Protein AF-A0A1A8WH15-F1 (afdb_monomer)

Structure (mmCIF, N/CA/C/O backbone):
data_AF-A0A1A8WH15-F1
#
_entry.id   AF-A0A1A8WH15-F1
#
loop_
_atom_site.group_PDB
_atom_site.id
_atom_site.type_symbol
_atom_site.label_atom_id
_atom_site.label_alt_id
_atom_site.label_comp_id
_atom_site.label_asym_id
_atom_site.label_entity_id
_atom_site.label_seq_id
_atom_site.pdbx_PDB_ins_code
_atom_site.Cartn_x
_atom_site.Cartn_y
_atom_site.Cartn_z
_atom_site.occupancy
_atom_site.B_iso_or_equiv
_atom_site.auth_seq_id
_atom_site.auth_comp_id
_atom_site.auth_asym_id
_atom_site.auth_atom_id
_atom_site.pdbx_PDB_model_num
ATOM 1 N N . GLU A 1 1 ? -9.686 -18.253 4.786 1.00 50.09 1 GLU A N 1
ATOM 2 C CA . GLU A 1 1 ? -9.094 -17.536 3.631 1.00 50.09 1 GLU A CA 1
ATOM 3 C C . GLU A 1 1 ? -10.112 -17.129 2.571 1.00 50.09 1 GLU A C 1
ATOM 5 O O . GLU A 1 1 ? -10.106 -15.964 2.208 1.00 50.09 1 GLU A O 1
ATOM 10 N N . LEU A 1 2 ? -11.019 -18.013 2.129 1.00 58.25 2 LEU A N 1
ATOM 11 C CA . LEU A 1 2 ? -11.985 -17.723 1.049 1.00 58.25 2 LEU A CA 1
ATOM 12 C C . LEU A 1 2 ? -12.850 -16.460 1.254 1.00 58.25 2 LEU A C 1
ATOM 14 O O . LEU A 1 2 ? -13.159 -15.772 0.292 1.00 58.25 2 LEU A O 1
ATOM 18 N N . GLU A 1 3 ? -13.194 -16.110 2.493 1.00 64.69 3 GLU A N 1
ATOM 19 C CA . GLU A 1 3 ? -14.045 -14.944 2.792 1.00 64.69 3 GLU A CA 1
ATOM 20 C C . GLU A 1 3 ? -13.298 -13.602 2.664 1.00 64.69 3 GLU A C 1
ATOM 22 O O . GLU A 1 3 ? -13.892 -12.583 2.306 1.00 64.69 3 GLU A O 1
ATOM 27 N N . LEU A 1 4 ? -11.973 -13.603 2.876 1.00 72.19 4 LEU A N 1
ATOM 28 C CA . LEU A 1 4 ? -11.133 -12.415 2.673 1.00 72.19 4 LEU A CA 1
ATOM 29 C C . LEU A 1 4 ? -10.965 -12.085 1.188 1.00 72.19 4 LEU A C 1
ATOM 31 O O . LEU A 1 4 ? -10.691 -10.938 0.861 1.00 72.19 4 LEU A O 1
ATOM 35 N N . ILE A 1 5 ? -11.206 -13.053 0.296 1.00 70.38 5 ILE A N 1
ATOM 36 C CA . ILE A 1 5 ? -11.176 -12.842 -1.159 1.00 70.38 5 ILE A CA 1
ATOM 37 C C . ILE A 1 5 ? -12.223 -11.823 -1.597 1.00 70.38 5 ILE A C 1
ATOM 39 O O . ILE A 1 5 ? -12.075 -11.156 -2.620 1.00 70.38 5 ILE A O 1
ATOM 43 N N . SER A 1 6 ? -13.288 -11.697 -0.809 1.00 74.50 6 SER A N 1
ATOM 44 C CA . SER A 1 6 ? -14.323 -10.722 -1.073 1.00 74.50 6 SER A CA 1
ATOM 45 C C . SER A 1 6 ? -13.870 -9.298 -0.734 1.00 74.50 6 SER A C 1
ATOM 47 O O . SER A 1 6 ? -14.430 -8.370 -1.289 1.00 74.50 6 SER A O 1
ATOM 49 N N . LEU A 1 7 ? -12.857 -9.084 0.109 1.00 85.06 7 LEU A N 1
ATOM 50 C CA . LEU A 1 7 ? -12.386 -7.735 0.427 1.00 85.06 7 LEU A CA 1
ATOM 51 C C . LEU A 1 7 ? -11.865 -7.016 -0.823 1.00 85.06 7 LEU A C 1
ATOM 53 O O . LEU A 1 7 ? -11.267 -7.631 -1.708 1.00 85.06 7 LEU A O 1
ATOM 57 N N . ASP A 1 8 ? -12.121 -5.713 -0.903 1.00 87.88 8 ASP A N 1
ATOM 58 C CA . ASP A 1 8 ? -11.843 -4.931 -2.105 1.00 87.88 8 ASP A CA 1
ATOM 59 C C . ASP A 1 8 ? -10.330 -4.864 -2.351 1.00 87.88 8 ASP A C 1
ATOM 61 O O . ASP A 1 8 ? -9.884 -5.042 -3.485 1.00 87.88 8 ASP A O 1
ATOM 65 N N . SER A 1 9 ? -9.538 -4.709 -1.286 1.00 91.56 9 SER A N 1
ATOM 66 C CA . SER A 1 9 ? -8.077 -4.735 -1.353 1.00 91.56 9 SER A CA 1
ATOM 67 C C . SER A 1 9 ? -7.556 -6.072 -1.894 1.00 91.56 9 SER A C 1
ATOM 69 O O . SER A 1 9 ? -6.783 -6.096 -2.854 1.00 91.56 9 SER A O 1
ATOM 71 N N . PHE A 1 10 ? -8.035 -7.197 -1.351 1.00 89.19 10 PHE A N 1
ATOM 72 C CA . PHE A 1 10 ? -7.651 -8.535 -1.803 1.00 89.19 10 PHE A CA 1
ATOM 73 C C . PHE A 1 10 ? -8.010 -8.739 -3.274 1.00 89.19 10 PHE A C 1
ATOM 75 O O . PHE A 1 10 ? -7.191 -9.214 -4.064 1.00 89.19 10 PHE A O 1
ATOM 82 N N . PHE A 1 11 ? -9.233 -8.370 -3.655 1.00 88.25 11 PHE A N 1
ATOM 83 C CA . PHE A 1 11 ? -9.701 -8.513 -5.024 1.00 88.25 11 PHE A CA 1
ATOM 84 C C . PHE A 1 11 ? -8.844 -7.708 -6.004 1.00 88.25 11 PHE A C 1
ATOM 86 O O . PHE A 1 11 ? -8.489 -8.235 -7.060 1.00 88.25 11 PHE A O 1
ATOM 93 N N . GLU A 1 12 ? -8.468 -6.470 -5.675 1.00 90.50 12 GLU A N 1
ATOM 94 C CA . GLU A 1 12 ? -7.592 -5.679 -6.543 1.00 90.50 12 GLU A CA 1
ATOM 95 C C . GLU A 1 12 ? -6.179 -6.266 -6.640 1.00 90.50 12 GLU A C 1
ATOM 97 O O . GLU A 1 12 ? -5.705 -6.487 -7.758 1.00 90.50 12 GLU A O 1
ATOM 102 N N . TYR A 1 13 ? -5.533 -6.618 -5.523 1.00 93.81 13 TYR A N 1
ATOM 103 C CA . TYR A 1 13 ? -4.188 -7.211 -5.566 1.00 93.81 13 TYR A CA 1
ATOM 104 C C . TYR A 1 13 ? -4.159 -8.561 -6.291 1.00 93.81 13 TYR A C 1
ATOM 106 O O . TYR A 1 13 ? -3.248 -8.812 -7.078 1.00 93.81 13 TYR A O 1
ATOM 114 N N . SER A 1 14 ? -5.199 -9.389 -6.145 1.00 92.00 14 SER A N 1
ATOM 115 C CA . SER A 1 14 ? -5.277 -10.685 -6.835 1.00 92.00 14 SER A CA 1
ATOM 116 C C . SER A 1 14 ? -5.232 -10.563 -8.362 1.00 92.00 14 SER A C 1
ATOM 118 O O . SER A 1 14 ? -4.711 -11.446 -9.042 1.00 92.00 14 SER A O 1
ATOM 120 N N . LYS A 1 15 ? -5.729 -9.451 -8.923 1.00 90.62 15 LYS A N 1
ATOM 121 C CA . LYS A 1 15 ? -5.636 -9.174 -10.364 1.00 90.62 15 LYS A CA 1
ATOM 122 C C . LYS A 1 15 ? -4.212 -8.831 -10.776 1.00 90.62 15 LYS A C 1
ATOM 124 O O . LYS A 1 15 ? -3.820 -9.119 -11.905 1.00 90.62 15 LYS A O 1
ATOM 129 N N . PHE A 1 16 ? -3.464 -8.186 -9.888 1.00 93.75 16 PHE A N 1
ATOM 130 C CA . PHE A 1 16 ? -2.085 -7.802 -10.145 1.00 93.75 16 PHE A CA 1
ATOM 131 C C . PHE A 1 16 ? -1.128 -8.990 -10.049 1.00 93.75 16 PHE A C 1
ATOM 133 O O . PHE A 1 16 ? -0.176 -9.061 -10.829 1.00 93.75 16 PHE A O 1
ATOM 140 N N . ASP A 1 17 ? -1.448 -9.951 -9.183 1.00 92.94 17 ASP A N 1
ATOM 141 C CA . ASP A 1 17 ? -0.659 -11.160 -8.933 1.00 92.94 17 ASP A CA 1
ATOM 142 C C . ASP A 1 17 ? -0.859 -12.275 -9.970 1.00 92.94 17 ASP A C 1
ATOM 144 O O . ASP A 1 17 ? -0.182 -13.305 -9.901 1.00 92.94 17 ASP A O 1
ATOM 148 N N . ILE A 1 18 ? -1.751 -12.086 -10.955 1.00 91.06 18 ILE A N 1
ATOM 149 C CA . ILE A 1 18 ? -1.948 -13.051 -12.047 1.00 91.06 18 ILE A CA 1
ATOM 150 C C . ILE A 1 18 ? -0.582 -13.372 -12.689 1.00 91.06 18 ILE A C 1
ATOM 152 O O . ILE A 1 18 ? 0.140 -12.436 -13.061 1.00 91.06 18 ILE A O 1
ATOM 156 N N . PRO A 1 19 ? -0.211 -14.659 -12.848 1.00 88.94 19 PRO A N 1
ATOM 157 C CA . PRO A 1 19 ? 1.055 -15.042 -13.464 1.00 88.94 19 PRO A CA 1
ATOM 158 C C . PRO A 1 19 ? 1.243 -14.412 -14.842 1.00 88.94 19 PRO A C 1
ATOM 160 O O . PRO A 1 19 ? 0.281 -14.192 -15.581 1.00 88.94 19 PRO A O 1
ATOM 163 N N . GLU A 1 20 ? 2.482 -14.094 -15.183 1.00 84.69 20 GLU A N 1
ATOM 164 C CA . GLU A 1 20 ? 2.834 -13.594 -16.500 1.00 84.69 20 GLU A CA 1
ATOM 165 C C . GLU A 1 20 ? 2.656 -14.670 -17.579 1.00 84.69 20 GLU A C 1
ATOM 167 O O . GLU A 1 20 ? 2.856 -15.869 -17.369 1.00 84.69 20 GLU A O 1
ATOM 172 N N . THR A 1 21 ? 2.298 -14.218 -18.770 1.00 83.94 21 THR A N 1
ATOM 173 C CA . THR A 1 21 ? 2.169 -15.031 -19.978 1.00 83.94 21 THR A CA 1
ATOM 174 C C . THR A 1 21 ? 3.112 -14.504 -21.062 1.00 83.94 21 THR A C 1
ATOM 176 O O . THR A 1 21 ? 3.546 -13.353 -20.995 1.00 83.94 21 THR A O 1
ATOM 179 N N . PRO A 1 22 ? 3.434 -15.284 -22.112 1.00 78.06 22 PRO A N 1
ATOM 180 C CA . PRO A 1 22 ? 4.294 -14.799 -23.194 1.00 78.06 22 PRO A CA 1
ATOM 181 C C . PRO A 1 22 ? 3.798 -13.513 -23.879 1.00 78.06 22 PRO A C 1
ATOM 183 O O . PRO A 1 22 ? 4.613 -12.768 -24.415 1.00 78.06 22 PRO A O 1
ATOM 186 N N . SER A 1 23 ? 2.487 -13.242 -23.850 1.00 79.25 23 SER A N 1
ATOM 187 C CA . SER A 1 23 ? 1.879 -12.011 -24.374 1.00 79.25 23 SER A CA 1
ATOM 188 C C . SER A 1 23 ? 2.076 -10.779 -23.491 1.00 79.25 23 SER A C 1
ATOM 190 O O . SER A 1 23 ? 1.828 -9.675 -23.961 1.00 79.25 23 SER A O 1
ATOM 192 N N . ASP A 1 24 ? 2.534 -10.945 -22.248 1.00 80.00 24 ASP A N 1
ATOM 193 C CA . ASP A 1 24 ? 2.768 -9.837 -21.311 1.00 80.00 24 ASP A CA 1
ATOM 194 C C . ASP A 1 24 ? 4.140 -9.172 -21.515 1.00 80.00 24 ASP A C 1
ATOM 196 O O . ASP A 1 24 ? 4.478 -8.202 -20.836 1.00 80.00 24 ASP A O 1
ATOM 200 N N . ARG A 1 25 ? 4.948 -9.682 -22.455 1.00 81.06 25 ARG A N 1
ATOM 201 C CA . ARG A 1 25 ? 6.238 -9.084 -22.803 1.00 81.06 25 ARG A CA 1
ATOM 202 C C . ARG A 1 25 ? 6.031 -7.670 -23.333 1.00 81.06 25 ARG A C 1
ATOM 204 O O . ARG A 1 25 ? 5.287 -7.452 -24.285 1.00 81.06 25 ARG A O 1
ATOM 211 N N . SER A 1 26 ? 6.746 -6.724 -22.741 1.00 81.06 26 SER A N 1
ATOM 212 C CA . SER A 1 26 ? 6.672 -5.309 -23.084 1.00 81.06 26 SER A CA 1
ATOM 213 C C . SER A 1 26 ? 8.060 -4.787 -23.423 1.00 81.06 26 SER A C 1
ATOM 215 O O . SER A 1 26 ? 8.977 -4.947 -22.622 1.00 81.06 26 SER A O 1
ATOM 217 N N . GLY A 1 27 ? 8.201 -4.104 -24.565 1.00 78.00 27 GLY A N 1
ATOM 218 C CA . GLY A 1 27 ? 9.469 -3.479 -24.968 1.00 78.00 27 GLY A CA 1
ATOM 219 C C . GLY A 1 27 ? 9.955 -2.399 -23.993 1.00 78.00 27 GLY A C 1
ATOM 220 O O . GLY A 1 27 ? 11.139 -2.084 -23.945 1.00 78.00 27 GLY A O 1
ATOM 221 N N . HIS A 1 28 ? 9.065 -1.868 -23.145 1.00 78.94 28 HIS A N 1
ATOM 222 C CA . HIS A 1 28 ? 9.446 -0.948 -22.068 1.00 78.94 28 HIS A CA 1
ATOM 223 C C . HIS A 1 28 ? 10.313 -1.627 -20.996 1.00 78.94 28 HIS A C 1
ATOM 225 O O . HIS A 1 28 ? 11.113 -0.957 -20.341 1.00 78.94 28 HIS A O 1
ATOM 231 N N . CYS A 1 29 ? 10.198 -2.950 -20.860 1.00 80.38 29 CYS A N 1
ATOM 232 C CA . CYS A 1 29 ? 11.022 -3.768 -19.974 1.00 80.38 29 CYS A CA 1
ATOM 233 C C . CYS A 1 29 ? 12.384 -4.140 -20.574 1.00 80.38 29 CYS A C 1
ATOM 235 O O . CYS A 1 29 ? 13.167 -4.776 -19.878 1.00 80.38 29 CYS A O 1
ATOM 237 N N . ASP A 1 30 ? 12.654 -3.736 -21.823 1.00 73.00 30 ASP A N 1
ATOM 238 C CA . ASP A 1 30 ? 13.913 -3.975 -22.540 1.00 73.00 30 ASP A CA 1
ATOM 239 C C . ASP A 1 30 ? 14.811 -2.706 -22.585 1.00 73.00 30 ASP A C 1
ATOM 241 O O . ASP A 1 30 ? 15.865 -2.697 -23.220 1.00 73.00 30 ASP A O 1
ATOM 245 N N . SER A 1 31 ? 14.411 -1.614 -21.911 1.00 62.69 31 SER A N 1
ATOM 246 C CA . SER A 1 31 ? 15.140 -0.326 -21.867 1.00 62.69 31 SER A CA 1
ATOM 247 C C . SER A 1 31 ? 16.265 -0.297 -20.817 1.00 62.69 31 SER A C 1
ATOM 249 O O . SER A 1 31 ? 16.234 -1.111 -19.904 1.00 62.69 31 SER A O 1
ATOM 251 N N . GLU A 1 32 ? 17.251 0.615 -20.932 1.00 54.91 32 GLU A N 1
ATOM 252 C CA . GLU A 1 32 ? 18.477 0.754 -20.098 1.00 54.91 32 GLU A CA 1
ATOM 253 C C . GLU A 1 32 ? 18.224 1.094 -18.604 1.00 54.91 32 GLU A C 1
ATOM 255 O O . GLU A 1 32 ? 18.684 2.104 -18.068 1.00 54.91 32 GLU A O 1
ATOM 260 N N . LEU A 1 33 ? 17.486 0.250 -17.891 1.00 61.25 33 LEU A N 1
ATOM 261 C CA . LEU A 1 33 ? 17.245 0.353 -16.456 1.00 61.25 33 LEU A CA 1
ATOM 262 C C . LEU A 1 33 ? 18.352 -0.398 -15.700 1.00 61.25 33 LEU A C 1
ATOM 264 O O . LEU A 1 33 ? 18.200 -1.553 -15.305 1.00 61.25 33 LEU A O 1
ATOM 268 N N . SER A 1 34 ? 19.510 0.254 -15.579 1.00 54.47 34 SER A N 1
ATOM 269 C CA . SER A 1 34 ? 20.801 -0.349 -15.215 1.00 54.47 34 SER A CA 1
ATOM 270 C C . SER A 1 34 ? 20.847 -1.137 -13.897 1.00 54.47 34 SER A C 1
ATOM 272 O O . SER A 1 34 ? 21.723 -1.988 -13.765 1.00 54.47 34 SER A O 1
ATOM 274 N N . GLU A 1 35 ? 19.951 -0.896 -12.931 1.00 54.03 35 GLU A N 1
ATOM 275 C CA . GLU A 1 35 ? 19.897 -1.693 -11.690 1.00 54.03 35 GLU A CA 1
ATOM 276 C C . GLU A 1 35 ? 18.741 -2.691 -11.647 1.00 54.03 35 GLU A C 1
ATOM 278 O O . GLU A 1 35 ? 18.881 -3.751 -11.034 1.00 54.03 35 GLU A O 1
ATOM 283 N N . LEU A 1 36 ? 17.645 -2.414 -12.354 1.00 57.41 36 LEU A N 1
ATOM 284 C CA . LEU A 1 36 ? 16.515 -3.331 -12.463 1.00 57.41 36 LEU A CA 1
ATOM 285 C C . LEU A 1 36 ? 16.959 -4.691 -13.044 1.00 57.41 36 LEU A C 1
ATOM 287 O O . LEU A 1 36 ? 16.629 -5.715 -12.463 1.00 57.41 36 LEU A O 1
ATOM 291 N N . TYR A 1 37 ? 17.820 -4.743 -14.069 1.00 59.22 37 TYR A N 1
ATOM 292 C CA . TYR A 1 37 ? 18.295 -6.024 -14.638 1.00 59.22 37 TYR A CA 1
ATOM 293 C C . TYR A 1 37 ? 19.167 -6.886 -13.725 1.00 59.22 37 TYR A C 1
ATOM 295 O O . TYR A 1 37 ? 19.404 -8.048 -14.046 1.00 59.22 37 TYR A O 1
ATOM 303 N N . THR A 1 38 ? 19.690 -6.340 -12.627 1.00 66.50 38 THR A N 1
ATOM 304 C CA . THR A 1 38 ? 20.580 -7.112 -11.745 1.00 66.50 38 THR A CA 1
ATOM 305 C C . THR A 1 38 ? 19.825 -8.116 -10.879 1.00 66.50 38 THR A C 1
ATOM 307 O O . THR A 1 38 ? 20.439 -9.032 -10.338 1.00 66.50 38 THR A O 1
ATOM 310 N N . ASN A 1 39 ? 18.504 -7.958 -10.753 1.00 75.94 39 ASN A N 1
ATOM 311 C CA . ASN A 1 39 ? 17.651 -8.874 -10.012 1.00 75.94 39 ASN A CA 1
ATOM 312 C C . ASN A 1 39 ? 16.953 -9.836 -10.981 1.00 75.94 39 ASN A C 1
ATOM 314 O O . ASN A 1 39 ? 16.215 -9.404 -11.868 1.00 75.94 39 ASN A O 1
ATOM 318 N N . ASP A 1 40 ? 17.125 -11.140 -10.761 1.00 82.00 40 ASP A N 1
ATOM 319 C CA . ASP A 1 40 ? 16.536 -12.197 -11.594 1.00 82.00 40 ASP A CA 1
ATOM 320 C C . ASP A 1 40 ? 14.998 -12.119 -11.682 1.00 82.00 40 ASP A C 1
ATOM 322 O O . ASP A 1 40 ? 14.397 -12.571 -12.657 1.00 82.00 40 ASP A O 1
ATOM 326 N N . ASN A 1 41 ? 14.339 -11.494 -10.699 1.00 85.94 41 ASN A N 1
ATOM 327 C CA . ASN A 1 41 ? 12.887 -11.316 -10.677 1.00 85.94 41 ASN A CA 1
ATOM 328 C C . ASN A 1 41 ? 12.410 -10.108 -11.493 1.00 85.94 41 ASN A C 1
ATOM 330 O O . ASN A 1 41 ? 11.201 -9.946 -11.683 1.00 85.94 41 ASN A O 1
ATOM 334 N N . PHE A 1 42 ? 13.311 -9.249 -11.980 1.00 84.06 42 PHE A N 1
ATOM 335 C CA . PHE A 1 42 ? 12.933 -8.004 -12.646 1.00 84.06 42 PHE A CA 1
ATOM 336 C C . PHE A 1 42 ? 12.064 -8.217 -13.865 1.00 84.06 42 PHE A C 1
ATOM 338 O O . PHE A 1 42 ? 11.043 -7.551 -14.008 1.00 84.06 42 PHE A O 1
ATOM 345 N N . GLN A 1 43 ? 12.445 -9.143 -14.737 1.00 84.06 43 GLN A N 1
ATOM 346 C CA . GLN A 1 43 ? 11.725 -9.341 -15.985 1.00 84.06 43 GLN A CA 1
ATOM 347 C C . GLN A 1 43 ? 10.282 -9.795 -15.719 1.00 84.06 43 GLN A C 1
ATOM 349 O O . GLN A 1 43 ? 9.342 -9.224 -16.271 1.00 84.06 43 GLN A O 1
ATOM 354 N N . SER A 1 44 ? 10.102 -10.753 -14.801 1.00 88.12 44 SER A N 1
ATOM 355 C CA . SER A 1 44 ? 8.778 -11.206 -14.356 1.00 88.12 44 SER A CA 1
ATOM 356 C C . SER A 1 44 ? 7.973 -10.060 -13.735 1.00 88.12 44 SER A C 1
ATOM 358 O O . SER A 1 44 ? 6.835 -9.799 -14.138 1.00 88.12 44 SER A O 1
ATOM 360 N N . PHE A 1 45 ? 8.583 -9.312 -12.812 1.00 90.19 45 PHE A N 1
ATOM 361 C CA . PHE A 1 45 ? 7.963 -8.150 -12.181 1.00 90.19 45 PHE A CA 1
ATOM 362 C C . PHE A 1 45 ? 7.546 -7.087 -13.211 1.00 90.19 45 PHE A C 1
ATOM 364 O O . PHE A 1 45 ? 6.405 -6.628 -13.189 1.00 90.19 45 PHE A O 1
ATOM 371 N N . CYS A 1 46 ? 8.424 -6.723 -14.149 1.00 88.62 46 CYS A N 1
ATOM 372 C CA . CYS A 1 46 ? 8.174 -5.678 -15.138 1.00 88.62 46 CYS A CA 1
ATOM 373 C C . CYS A 1 46 ? 7.036 -6.052 -16.096 1.00 88.62 46 CYS A C 1
ATOM 375 O O . CYS A 1 46 ? 6.193 -5.211 -16.423 1.00 88.62 46 CYS A O 1
ATOM 377 N N . TYR A 1 47 ? 6.951 -7.318 -16.510 1.00 89.19 47 TYR A N 1
ATOM 378 C CA . TYR A 1 47 ? 5.841 -7.798 -17.336 1.00 89.19 47 TYR A CA 1
ATOM 379 C C . TYR A 1 47 ? 4.509 -7.744 -16.590 1.00 89.19 47 TYR A C 1
ATOM 381 O O . TYR A 1 47 ? 3.530 -7.217 -17.123 1.00 89.19 47 TYR A O 1
ATOM 389 N N . LYS A 1 48 ? 4.472 -8.173 -15.322 1.00 92.56 48 LYS A N 1
ATOM 390 C CA . LYS A 1 48 ? 3.272 -8.006 -14.486 1.00 92.56 48 LYS A CA 1
ATOM 391 C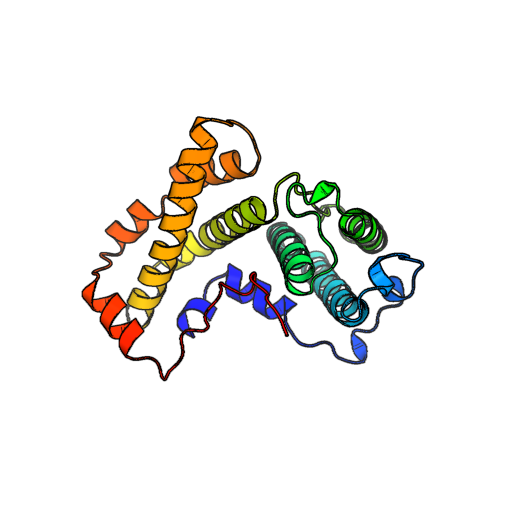 C . LYS A 1 48 ? 2.911 -6.533 -14.331 1.00 92.56 48 LYS A C 1
ATOM 393 O O . LYS A 1 48 ? 1.766 -6.162 -14.568 1.00 92.56 48 LYS A O 1
ATOM 398 N N . PHE A 1 49 ? 3.884 -5.686 -14.001 1.00 91.81 49 PHE A N 1
ATOM 399 C CA . PHE A 1 49 ? 3.694 -4.250 -13.824 1.00 91.81 49 PHE A CA 1
ATOM 400 C C . PHE A 1 49 ? 3.101 -3.585 -15.074 1.00 91.81 49 PHE A C 1
ATOM 402 O O . PHE A 1 49 ? 2.039 -2.971 -14.994 1.00 91.81 49 PHE A O 1
ATOM 409 N N . THR A 1 50 ? 3.738 -3.743 -16.237 1.00 89.25 50 THR A N 1
ATOM 410 C CA . THR A 1 50 ? 3.299 -3.105 -17.492 1.00 89.25 50 THR A CA 1
ATOM 411 C C . THR A 1 50 ? 1.922 -3.597 -17.944 1.00 89.25 50 THR A C 1
ATOM 413 O O . THR A 1 50 ? 1.082 -2.792 -18.360 1.00 89.25 50 THR A O 1
ATOM 416 N N . ARG A 1 51 ? 1.620 -4.891 -17.770 1.00 90.81 51 ARG A N 1
ATOM 417 C CA . ARG A 1 51 ? 0.274 -5.445 -17.982 1.00 90.81 51 ARG A CA 1
ATOM 418 C C . ARG A 1 51 ? -0.752 -4.839 -17.022 1.00 90.81 51 ARG A C 1
ATOM 420 O O . ARG A 1 51 ? -1.831 -4.427 -17.450 1.00 90.81 51 ARG A O 1
ATOM 427 N N . ASN A 1 52 ? -0.443 -4.785 -15.727 1.00 91.62 52 ASN A N 1
ATOM 428 C CA . ASN A 1 52 ? -1.343 -4.257 -14.699 1.00 91.62 52 ASN A CA 1
ATOM 429 C C . ASN A 1 52 ? -1.649 -2.775 -14.952 1.00 91.62 52 ASN A C 1
ATOM 431 O O . ASN A 1 52 ? -2.814 -2.374 -14.930 1.00 91.62 52 ASN A O 1
ATOM 435 N N . PHE A 1 53 ? -0.627 -1.992 -15.297 1.00 89.62 53 PHE A N 1
ATOM 436 C CA . PHE A 1 53 ? -0.773 -0.595 -15.689 1.00 89.62 53 PHE A CA 1
ATOM 437 C C . PHE A 1 53 ? -1.655 -0.454 -16.937 1.00 89.62 53 PHE A C 1
ATOM 439 O O . PHE A 1 53 ? -2.633 0.296 -16.921 1.00 89.62 53 PHE A O 1
ATOM 446 N N . THR A 1 54 ? -1.385 -1.227 -17.994 1.00 87.06 54 THR A N 1
ATOM 447 C CA . THR A 1 54 ? -2.207 -1.246 -19.219 1.00 87.06 54 THR A CA 1
ATOM 448 C C . THR A 1 54 ? -3.671 -1.537 -18.915 1.00 87.06 54 THR A C 1
ATOM 450 O O . THR A 1 54 ? -4.565 -0.861 -19.424 1.00 87.06 54 THR A O 1
ATOM 453 N N . ASN A 1 55 ? -3.943 -2.508 -18.044 1.00 87.44 55 ASN A N 1
ATOM 454 C CA . ASN A 1 55 ? -5.305 -2.851 -17.649 1.00 87.44 55 ASN A CA 1
ATOM 455 C C . ASN A 1 55 ? -6.015 -1.690 -16.940 1.00 87.44 55 ASN A C 1
ATOM 457 O O . ASN A 1 55 ? -7.209 -1.477 -17.170 1.00 87.44 55 ASN A O 1
ATOM 461 N N . ILE A 1 56 ? -5.301 -0.926 -16.108 1.00 86.69 56 ILE A N 1
ATOM 462 C CA . ILE A 1 56 ? -5.836 0.287 -15.477 1.00 86.69 56 ILE A CA 1
ATOM 463 C C . ILE A 1 56 ? -6.137 1.349 -16.540 1.00 86.69 56 ILE A C 1
ATOM 465 O O . ILE A 1 56 ? -7.255 1.867 -16.559 1.00 86.69 56 ILE A O 1
ATOM 469 N N . ILE A 1 57 ? -5.204 1.611 -17.465 1.00 83.00 57 ILE A N 1
ATOM 470 C CA . ILE A 1 57 ? -5.402 2.561 -18.573 1.00 83.00 57 ILE A CA 1
ATOM 471 C C . ILE A 1 57 ? -6.635 2.179 -19.398 1.00 83.00 57 ILE A C 1
ATOM 473 O O . ILE A 1 57 ? -7.514 3.010 -19.608 1.00 83.00 57 ILE A O 1
ATOM 477 N N . ILE A 1 58 ? -6.749 0.922 -19.842 1.00 83.94 58 ILE A N 1
ATOM 478 C CA . ILE A 1 58 ? -7.873 0.458 -20.674 1.00 83.94 58 ILE A CA 1
ATOM 479 C C . ILE A 1 58 ? -9.208 0.680 -19.959 1.00 83.94 58 ILE A C 1
ATOM 481 O O . ILE A 1 58 ? -10.183 1.115 -20.580 1.00 83.94 58 ILE A O 1
ATOM 485 N N . LYS A 1 59 ? -9.279 0.376 -18.659 1.00 82.62 59 LYS A N 1
ATOM 486 C CA . LYS A 1 59 ? -10.496 0.593 -17.867 1.00 82.62 59 LYS A CA 1
ATOM 487 C C . LYS A 1 59 ? -10.817 2.076 -17.718 1.00 82.62 59 LYS A C 1
ATOM 489 O O . LYS A 1 59 ? -11.984 2.438 -17.854 1.00 82.62 59 LYS A O 1
ATOM 494 N N . TRP A 1 60 ? -9.808 2.914 -17.502 1.00 78.31 60 TRP A N 1
ATOM 495 C CA . TRP A 1 60 ? -9.981 4.360 -17.419 1.00 78.31 60 TRP A CA 1
ATOM 496 C C . TRP A 1 60 ? -10.443 4.977 -18.744 1.00 78.31 60 TRP A C 1
ATOM 498 O O . TRP A 1 60 ? -11.430 5.706 -18.766 1.00 78.31 60 TRP A O 1
ATOM 508 N N . VAL A 1 61 ? -9.822 4.619 -19.871 1.00 78.81 61 VAL A N 1
ATOM 509 C CA . VAL A 1 61 ? -10.243 5.093 -21.203 1.00 78.81 61 VAL A CA 1
ATOM 510 C C . VAL A 1 61 ? -11.699 4.707 -21.490 1.00 78.81 61 VAL A C 1
ATOM 512 O O . VAL A 1 61 ? -12.454 5.492 -22.061 1.00 78.81 61 VAL A O 1
ATOM 515 N N . ARG A 1 62 ? -12.125 3.508 -21.071 1.00 80.75 62 ARG A N 1
ATOM 516 C CA . ARG A 1 62 ? -13.512 3.035 -21.234 1.00 80.75 62 ARG A CA 1
ATOM 517 C C . ARG A 1 62 ? -14.499 3.696 -20.275 1.00 80.75 62 ARG A C 1
ATOM 519 O O . ARG A 1 6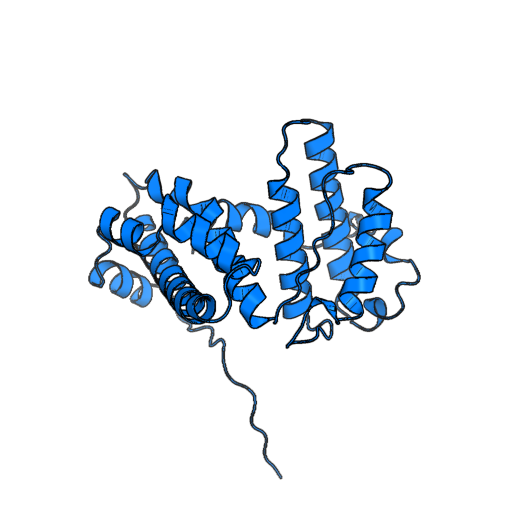2 ? -15.692 3.737 -20.570 1.00 80.75 62 ARG A O 1
ATOM 526 N N . ASN A 1 63 ? -14.033 4.171 -19.127 1.00 76.38 63 ASN A N 1
ATOM 527 C CA . ASN A 1 63 ? -14.852 4.818 -18.119 1.00 76.38 63 ASN A CA 1
ATOM 528 C C . ASN A 1 63 ? -14.014 5.866 -17.386 1.00 76.38 63 ASN A C 1
ATOM 530 O O . ASN A 1 63 ? -13.309 5.543 -16.436 1.00 76.38 63 ASN A O 1
ATOM 534 N N . SER A 1 64 ? -14.140 7.133 -17.776 1.00 66.81 64 SER A N 1
ATOM 535 C CA . SER A 1 64 ? -13.383 8.236 -17.169 1.00 66.81 64 SER A CA 1
ATOM 536 C C . SER A 1 64 ? -13.702 8.477 -15.686 1.00 66.81 64 SER A C 1
ATOM 538 O O . SER A 1 64 ? -13.001 9.242 -15.032 1.00 66.81 64 SER A O 1
ATOM 540 N N . LYS A 1 65 ? -14.737 7.819 -15.135 1.00 63.19 65 LYS A N 1
ATOM 541 C CA . LYS A 1 65 ? -15.030 7.774 -13.691 1.00 63.19 65 LYS A CA 1
ATOM 542 C C . LYS A 1 65 ? -14.317 6.627 -12.964 1.00 63.19 65 LYS A C 1
ATOM 544 O O . LYS A 1 65 ? -14.536 6.452 -11.767 1.00 63.19 65 LYS A O 1
ATOM 549 N N . TYR A 1 66 ? -13.527 5.812 -13.664 1.00 66.44 66 TYR A N 1
ATOM 550 C CA . TYR A 1 66 ? -12.703 4.775 -13.049 1.00 66.44 66 TYR A CA 1
ATOM 551 C C . TYR A 1 66 ? -11.706 5.448 -12.102 1.00 66.44 66 TYR A C 1
ATOM 553 O O . TYR A 1 66 ? -10.946 6.319 -12.522 1.00 66.44 66 TYR A O 1
ATOM 561 N N . SER A 1 67 ? -11.786 5.114 -10.812 1.00 61.25 67 SER A N 1
ATOM 562 C CA . SER A 1 67 ? -11.188 5.935 -9.761 1.00 61.25 67 SER A CA 1
ATOM 563 C C . SER A 1 67 ? -9.662 5.834 -9.720 1.00 61.25 67 SER A C 1
ATOM 565 O O . SER A 1 67 ? -9.066 4.797 -10.040 1.00 61.25 67 SER A O 1
ATOM 567 N N . SER A 1 68 ? -9.046 6.916 -9.235 1.00 66.94 68 SER A N 1
ATOM 568 C CA . SER A 1 68 ? -7.637 7.002 -8.838 1.00 66.94 68 SER A CA 1
ATOM 569 C C . SER A 1 68 ? -7.221 5.927 -7.826 1.00 66.94 68 SER A C 1
ATOM 571 O O . SER A 1 68 ? -6.034 5.632 -7.718 1.00 66.94 68 SER A O 1
ATOM 573 N N . ASP A 1 69 ? -8.169 5.280 -7.139 1.00 74.75 69 ASP A N 1
ATOM 574 C CA . ASP A 1 69 ? -7.880 4.230 -6.156 1.00 74.75 69 ASP A CA 1
ATOM 575 C C . ASP A 1 69 ? -7.127 3.043 -6.766 1.00 74.75 69 ASP A C 1
ATOM 577 O O . ASP A 1 69 ? -6.267 2.464 -6.116 1.00 74.75 69 ASP A O 1
ATOM 581 N N . ASN A 1 70 ? -7.382 2.708 -8.035 1.00 84.19 70 ASN A N 1
ATOM 582 C CA . ASN A 1 70 ? -6.658 1.627 -8.715 1.00 84.19 70 ASN A CA 1
ATOM 583 C C . ASN A 1 70 ? -5.175 1.951 -8.907 1.00 84.19 70 ASN A C 1
ATOM 585 O O . ASN A 1 70 ? -4.335 1.055 -8.868 1.00 84.19 70 ASN A O 1
ATOM 589 N N . CYS A 1 71 ? -4.857 3.231 -9.106 1.00 87.44 71 CYS A N 1
ATOM 590 C CA . CYS A 1 71 ? -3.477 3.685 -9.176 1.00 87.44 71 CYS A CA 1
ATOM 591 C C . CYS A 1 71 ? -2.796 3.590 -7.809 1.00 87.44 71 CYS A C 1
ATOM 593 O O . CYS A 1 71 ? -1.639 3.193 -7.709 1.00 87.44 71 CYS A O 1
ATOM 595 N N . GLU A 1 72 ? -3.521 3.921 -6.744 1.00 92.00 72 GLU A N 1
ATOM 596 C CA . GLU A 1 72 ? -3.003 3.820 -5.384 1.00 92.00 72 GLU A CA 1
ATOM 597 C C . GLU A 1 72 ? -2.755 2.350 -4.997 1.00 92.00 72 GLU A C 1
ATOM 599 O O . GLU A 1 72 ? -1.677 2.023 -4.503 1.00 92.00 72 GLU A O 1
ATOM 604 N N . TYR A 1 73 ? -3.669 1.432 -5.341 1.00 94.50 73 TYR A N 1
ATOM 605 C CA . TYR A 1 73 ? -3.420 -0.009 -5.215 1.00 94.50 73 TYR A CA 1
ATOM 606 C C . TYR A 1 73 ? -2.187 -0.454 -6.010 1.00 94.50 73 TYR A C 1
ATOM 608 O O . TYR A 1 73 ? -1.382 -1.229 -5.496 1.00 94.50 73 TYR A O 1
ATOM 616 N N . LEU A 1 74 ? -1.997 0.042 -7.239 1.00 94.31 74 LEU A N 1
ATOM 617 C CA . LEU A 1 74 ? -0.806 -0.285 -8.028 1.00 94.31 74 LEU A CA 1
ATOM 618 C C . LEU A 1 74 ? 0.482 0.232 -7.364 1.00 94.31 74 LEU A C 1
ATOM 620 O O . LEU A 1 74 ? 1.493 -0.470 -7.388 1.00 94.31 74 LEU A O 1
ATOM 624 N N . ASN A 1 75 ? 0.453 1.415 -6.741 1.00 95.50 75 ASN A N 1
ATOM 625 C CA . ASN A 1 75 ? 1.580 1.943 -5.967 1.00 95.50 75 ASN A CA 1
ATOM 626 C C . ASN A 1 75 ? 1.919 1.020 -4.784 1.00 95.50 75 ASN A C 1
ATOM 628 O O . ASN A 1 75 ? 3.063 0.579 -4.662 1.00 95.50 75 ASN A O 1
ATOM 632 N N . TYR A 1 76 ? 0.934 0.652 -3.957 1.00 97.38 76 TYR A N 1
ATOM 633 C CA . TYR A 1 76 ? 1.158 -0.270 -2.835 1.00 97.38 76 TYR A CA 1
ATOM 634 C C . TYR A 1 76 ? 1.627 -1.658 -3.285 1.00 97.38 76 TYR A C 1
ATOM 636 O O . TYR A 1 76 ? 2.527 -2.234 -2.668 1.00 97.38 76 TYR A O 1
ATOM 644 N N . TRP A 1 77 ? 1.049 -2.196 -4.361 1.00 97.56 77 TRP A N 1
ATOM 645 C CA . TRP A 1 77 ? 1.457 -3.478 -4.939 1.00 97.56 77 TRP A CA 1
ATOM 646 C C . TRP A 1 77 ? 2.906 -3.436 -5.427 1.00 97.56 77 TRP A C 1
ATOM 648 O O . TRP A 1 77 ? 3.691 -4.311 -5.077 1.00 97.56 77 TRP A O 1
ATOM 658 N N . THR A 1 78 ? 3.279 -2.376 -6.149 1.00 96.06 78 THR A N 1
ATOM 659 C CA . THR A 1 78 ? 4.636 -2.177 -6.676 1.00 96.06 78 THR A CA 1
ATOM 660 C C . THR A 1 78 ? 5.667 -2.254 -5.557 1.00 96.06 78 THR A C 1
ATOM 662 O O . THR A 1 78 ? 6.561 -3.092 -5.602 1.00 96.06 78 THR A O 1
ATOM 665 N N . TYR A 1 79 ? 5.516 -1.447 -4.506 1.00 97.31 79 TYR A N 1
ATOM 666 C CA . TYR A 1 79 ? 6.448 -1.463 -3.376 1.00 97.31 79 TYR A CA 1
ATOM 667 C C . TYR A 1 79 ? 6.456 -2.806 -2.633 1.00 97.31 79 TYR A C 1
ATOM 669 O O . TYR A 1 79 ? 7.525 -3.286 -2.256 1.00 97.31 79 TYR A O 1
ATOM 677 N N . SER A 1 80 ? 5.292 -3.444 -2.466 1.00 96.88 80 SER A N 1
ATOM 678 C CA . SER A 1 80 ? 5.197 -4.764 -1.825 1.00 96.88 80 SER A CA 1
ATOM 679 C C . SER A 1 80 ? 5.982 -5.825 -2.596 1.00 96.88 80 SER A C 1
ATOM 681 O O . SER A 1 80 ? 6.733 -6.588 -1.991 1.00 96.88 80 SER A O 1
ATOM 683 N N . GLU A 1 81 ? 5.863 -5.844 -3.924 1.00 95.50 81 GLU A N 1
ATOM 684 C CA . GLU A 1 81 ? 6.599 -6.777 -4.775 1.00 95.50 81 GLU A CA 1
ATOM 685 C C . GLU A 1 81 ? 8.099 -6.468 -4.808 1.00 95.50 81 GLU A C 1
ATOM 687 O O . GLU A 1 81 ? 8.902 -7.398 -4.764 1.00 95.50 81 GLU A O 1
ATOM 692 N N . LEU A 1 82 ? 8.508 -5.195 -4.806 1.00 94.12 82 LEU A N 1
ATOM 693 C CA . LEU A 1 82 ? 9.930 -4.838 -4.732 1.00 94.12 82 LEU A CA 1
ATOM 694 C C . LEU A 1 82 ? 10.575 -5.301 -3.415 1.00 94.12 82 LEU A C 1
ATOM 696 O O . LEU A 1 82 ? 11.685 -5.838 -3.420 1.00 94.12 82 LEU A O 1
ATOM 700 N N . ILE A 1 83 ? 9.868 -5.128 -2.293 1.00 94.75 83 ILE A N 1
ATOM 701 C CA . ILE A 1 83 ? 10.310 -5.581 -0.966 1.00 94.75 83 ILE A CA 1
ATOM 702 C C . ILE A 1 83 ? 10.386 -7.114 -0.926 1.00 94.75 83 ILE A C 1
ATOM 704 O O . ILE A 1 83 ? 11.417 -7.673 -0.546 1.00 94.75 83 ILE A O 1
ATOM 708 N N . LYS A 1 84 ? 9.313 -7.794 -1.344 1.00 93.75 84 LYS A N 1
ATOM 709 C CA . LYS A 1 84 ? 9.175 -9.258 -1.300 1.00 93.75 84 LYS A CA 1
ATOM 710 C C . LYS A 1 84 ? 10.190 -9.979 -2.184 1.00 93.75 84 LYS A C 1
ATOM 712 O O . LYS A 1 84 ? 10.716 -11.008 -1.782 1.00 93.75 84 LYS A O 1
ATOM 717 N N . ASN A 1 85 ? 10.475 -9.439 -3.365 1.00 90.88 85 ASN A N 1
ATOM 718 C CA . ASN A 1 85 ? 11.412 -10.029 -4.325 1.00 90.88 85 ASN A CA 1
ATOM 719 C C . ASN A 1 85 ? 12.850 -9.485 -4.167 1.00 90.88 85 ASN A C 1
ATOM 721 O O . ASN A 1 85 ? 13.682 -9.638 -5.065 1.00 90.88 85 ASN A O 1
ATOM 725 N N . HIS A 1 86 ? 13.148 -8.853 -3.025 1.00 88.00 86 HIS A N 1
ATOM 726 C CA . HIS A 1 86 ? 14.489 -8.437 -2.604 1.00 88.00 86 HIS A CA 1
ATOM 727 C C . HIS A 1 86 ? 15.233 -7.539 -3.606 1.00 88.00 86 HIS A C 1
ATOM 729 O O . HIS A 1 86 ? 16.431 -7.702 -3.836 1.00 88.00 86 HIS A O 1
ATOM 735 N N . PHE A 1 87 ? 14.559 -6.532 -4.163 1.00 89.44 87 PHE A N 1
ATOM 736 C CA . PHE A 1 87 ? 15.155 -5.548 -5.080 1.00 89.44 87 PHE A CA 1
ATOM 737 C C . PHE A 1 87 ? 16.084 -4.517 -4.394 1.00 89.44 87 PHE A C 1
ATOM 739 O O . PHE A 1 87 ? 16.158 -3.363 -4.809 1.00 89.44 87 PHE A O 1
ATOM 746 N N . ASN A 1 88 ? 16.788 -4.922 -3.331 1.00 88.25 88 ASN A N 1
ATOM 747 C CA . ASN A 1 88 ? 17.729 -4.100 -2.560 1.00 88.25 88 ASN A CA 1
ATOM 748 C C . ASN A 1 88 ? 17.177 -2.707 -2.181 1.00 88.25 88 ASN A C 1
ATOM 750 O O . ASN A 1 88 ? 17.837 -1.682 -2.359 1.00 88.25 88 ASN A O 1
ATOM 754 N N . VAL A 1 89 ? 15.935 -2.673 -1.694 1.00 92.31 89 VAL A N 1
ATOM 755 C CA . VAL A 1 89 ? 15.327 -1.448 -1.164 1.00 92.31 89 VAL A CA 1
ATOM 756 C C . VAL A 1 89 ? 16.009 -1.030 0.141 1.00 92.31 89 VAL A C 1
ATOM 758 O O . VAL A 1 89 ? 16.343 -1.873 0.977 1.00 92.31 89 VAL A O 1
ATOM 761 N N . ASP A 1 90 ? 16.197 0.275 0.320 1.00 94.81 90 ASP A N 1
ATOM 762 C CA . ASP A 1 90 ? 16.648 0.859 1.579 1.00 94.81 90 ASP A CA 1
ATOM 763 C C . ASP A 1 90 ? 15.556 0.643 2.637 1.00 94.81 90 ASP A C 1
ATOM 765 O O . ASP A 1 90 ? 14.384 0.982 2.436 1.00 94.81 90 ASP A O 1
ATOM 769 N N . LYS A 1 91 ? 15.936 -0.003 3.743 1.00 94.62 91 LYS A N 1
ATOM 770 C CA . LYS A 1 91 ? 14.992 -0.418 4.784 1.00 94.62 91 LYS A CA 1
ATOM 771 C C . LYS A 1 91 ? 14.532 0.736 5.660 1.00 94.62 91 LYS A C 1
ATOM 773 O O . LYS A 1 91 ? 13.407 0.660 6.159 1.00 94.62 91 LYS A O 1
ATOM 778 N N . ASP A 1 92 ? 15.366 1.757 5.818 1.00 96.12 92 ASP A N 1
ATOM 779 C CA . ASP A 1 92 ? 15.138 2.893 6.709 1.00 96.12 92 ASP A CA 1
ATOM 780 C C . ASP A 1 92 ? 14.430 4.034 5.973 1.00 96.12 92 ASP A C 1
ATOM 782 O O . ASP A 1 92 ? 13.643 4.768 6.570 1.00 96.12 92 ASP A O 1
ATOM 786 N N . ASP A 1 93 ? 14.672 4.170 4.667 1.00 95.56 93 ASP A N 1
ATOM 787 C CA . ASP A 1 93 ? 14.020 5.167 3.824 1.00 95.56 93 ASP A CA 1
ATOM 788 C C . ASP A 1 93 ? 13.907 4.697 2.370 1.00 95.56 93 ASP A C 1
ATOM 790 O O . ASP A 1 93 ? 14.816 4.866 1.552 1.00 95.56 93 ASP A O 1
ATOM 794 N N . LEU A 1 94 ? 12.732 4.172 2.030 1.00 95.56 94 LEU A N 1
ATOM 795 C CA . LEU A 1 94 ? 12.402 3.654 0.707 1.00 95.56 94 LEU A CA 1
ATOM 796 C C . LEU A 1 94 ? 12.727 4.635 -0.430 1.00 95.56 94 LEU A C 1
ATOM 798 O O . LEU A 1 94 ? 13.130 4.193 -1.510 1.00 95.56 94 LEU A O 1
ATOM 802 N N . SER A 1 95 ? 12.595 5.945 -0.200 1.00 94.00 95 SER A N 1
ATOM 803 C CA . SER A 1 95 ? 12.835 6.982 -1.212 1.00 94.00 95 SER A CA 1
ATOM 804 C C . SER A 1 95 ? 14.294 7.070 -1.671 1.00 94.00 95 SER A C 1
ATOM 806 O O . SER A 1 95 ? 14.565 7.534 -2.780 1.00 94.00 95 SER A O 1
ATOM 808 N N . LYS A 1 96 ? 15.237 6.576 -0.858 1.00 94.06 96 LYS A N 1
ATOM 809 C CA . LYS A 1 96 ? 16.670 6.526 -1.186 1.00 94.06 96 LYS A CA 1
ATOM 810 C C . LYS A 1 96 ? 17.045 5.339 -2.064 1.00 94.06 96 LYS A C 1
ATOM 812 O O . LYS A 1 96 ? 18.154 5.294 -2.597 1.00 94.06 96 LYS A O 1
ATOM 817 N N . SER A 1 97 ? 16.139 4.380 -2.233 1.00 91.81 97 SER A N 1
ATOM 818 C CA . SER A 1 97 ? 16.415 3.185 -3.021 1.00 91.81 97 SER A CA 1
ATOM 819 C C . SER A 1 97 ? 16.539 3.548 -4.498 1.00 91.81 97 SER A C 1
ATOM 821 O O . SER A 1 97 ? 15.610 4.075 -5.112 1.00 91.81 97 SER A O 1
ATOM 823 N N . LYS A 1 98 ? 17.663 3.197 -5.116 1.00 87.69 98 LYS A N 1
ATOM 824 C CA . LYS A 1 98 ? 17.881 3.431 -6.550 1.00 87.69 98 LYS A CA 1
ATOM 825 C C . LYS A 1 98 ? 16.828 2.748 -7.429 1.00 87.69 9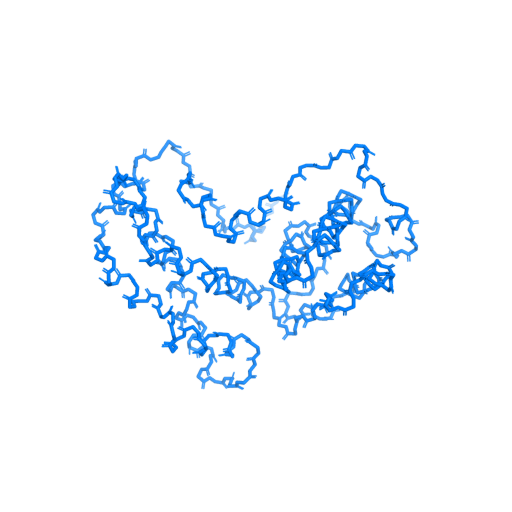8 LYS A C 1
ATOM 827 O O . LYS A 1 98 ? 16.389 3.336 -8.414 1.00 87.69 98 LYS A O 1
ATOM 832 N N . ILE A 1 99 ? 16.331 1.584 -7.005 1.00 87.38 99 ILE A N 1
ATOM 833 C CA . ILE A 1 99 ? 15.224 0.885 -7.664 1.00 87.38 99 ILE A CA 1
ATOM 834 C C . ILE A 1 99 ? 13.955 1.744 -7.775 1.00 87.38 99 ILE A C 1
ATOM 836 O O . ILE A 1 99 ? 13.254 1.680 -8.777 1.00 87.38 99 ILE A O 1
ATOM 840 N N . ILE A 1 100 ? 13.678 2.604 -6.791 1.00 91.38 100 ILE A N 1
ATOM 841 C CA . ILE A 1 100 ? 12.521 3.510 -6.809 1.00 91.38 100 ILE A CA 1
ATOM 842 C C . ILE A 1 100 ? 12.720 4.625 -7.842 1.00 91.38 100 ILE A C 1
ATOM 844 O O . ILE A 1 100 ? 11.766 5.014 -8.518 1.00 91.38 100 ILE A O 1
ATOM 848 N N . SER A 1 101 ? 13.957 5.089 -8.041 1.00 88.12 101 SER A N 1
ATOM 849 C CA . SER A 1 101 ? 14.294 6.011 -9.135 1.00 88.12 101 SER A CA 1
ATOM 850 C C . SER A 1 101 ? 14.055 5.362 -10.500 1.00 88.12 101 SER A C 1
ATOM 852 O O . SER A 1 101 ? 13.410 5.952 -11.368 1.00 88.12 101 SER A O 1
ATOM 854 N N . ASP A 1 102 ? 14.491 4.116 -10.680 1.00 86.38 102 ASP A N 1
ATOM 855 C CA . ASP A 1 102 ? 14.264 3.379 -11.923 1.00 86.38 102 ASP A CA 1
ATOM 856 C C . ASP A 1 102 ? 12.775 3.074 -12.161 1.00 86.38 102 ASP A C 1
ATOM 858 O O . ASP A 1 102 ? 12.284 3.255 -13.278 1.00 86.38 102 ASP A O 1
ATOM 862 N N . MET A 1 103 ? 12.018 2.736 -11.114 1.00 88.69 103 MET A N 1
ATOM 863 C CA . MET A 1 103 ? 10.561 2.602 -11.201 1.00 88.69 103 MET A CA 1
ATOM 864 C C . MET A 1 103 ? 9.870 3.907 -11.568 1.00 88.69 103 MET A C 1
ATOM 866 O O . MET A 1 103 ? 8.940 3.889 -12.368 1.00 88.69 103 MET A O 1
ATOM 870 N N . THR A 1 104 ? 10.344 5.042 -11.053 1.00 88.94 104 THR A N 1
ATOM 871 C CA 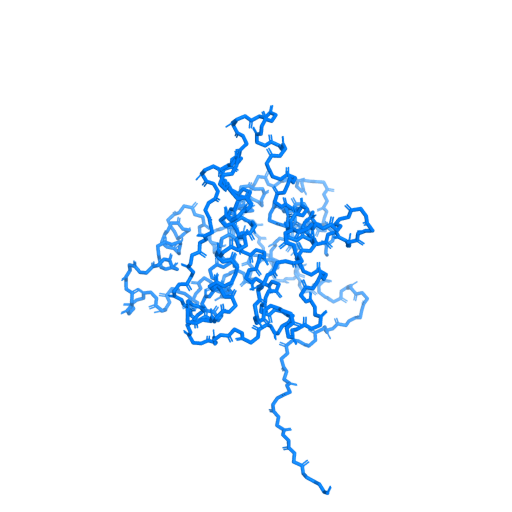. THR A 1 104 ? 9.822 6.362 -11.431 1.00 88.94 104 THR A CA 1
ATOM 872 C C . THR A 1 104 ? 9.990 6.600 -12.933 1.00 88.94 104 THR A C 1
ATOM 874 O O . THR A 1 104 ?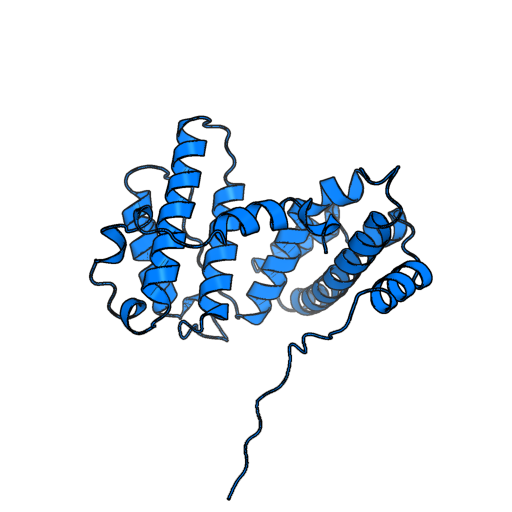 9.053 7.049 -13.593 1.00 88.94 104 THR A O 1
ATOM 877 N N . LYS A 1 105 ? 11.156 6.256 -13.499 1.00 86.19 105 LYS A N 1
ATOM 878 C CA . LYS A 1 105 ? 11.404 6.362 -14.947 1.00 86.19 105 LYS A CA 1
ATOM 879 C C . LYS A 1 105 ? 10.485 5.433 -15.736 1.00 86.19 105 LYS A C 1
ATOM 881 O O . LYS A 1 105 ? 9.832 5.892 -16.669 1.00 86.19 105 LYS A O 1
ATOM 886 N N . LEU A 1 106 ? 10.401 4.157 -15.350 1.00 84.94 106 LEU A N 1
ATOM 887 C CA . LEU A 1 106 ? 9.540 3.176 -16.017 1.00 84.94 106 LEU A CA 1
ATOM 888 C C . LEU A 1 106 ? 8.072 3.624 -15.998 1.00 84.94 106 LEU A C 1
ATOM 890 O O . LEU A 1 106 ? 7.400 3.578 -17.026 1.00 84.94 106 LEU A O 1
ATOM 894 N N . TRP A 1 107 ? 7.594 4.100 -14.849 1.00 88.50 107 TRP A N 1
ATOM 895 C CA . TRP A 1 107 ? 6.237 4.606 -14.680 1.00 88.50 107 TRP A CA 1
ATOM 896 C C . TRP A 1 107 ? 5.973 5.825 -15.562 1.00 88.50 107 TRP A C 1
ATOM 898 O O . TRP A 1 107 ? 4.958 5.861 -16.249 1.00 88.50 107 TRP A O 1
ATOM 908 N N . ASN A 1 108 ? 6.883 6.804 -15.591 1.00 83.06 108 ASN A N 1
ATOM 909 C CA . ASN A 1 108 ? 6.735 8.000 -16.424 1.00 83.06 108 ASN A CA 1
ATOM 910 C C . ASN A 1 108 ? 6.739 7.662 -17.917 1.00 83.06 108 ASN A C 1
ATOM 912 O O . ASN A 1 108 ? 5.846 8.112 -18.629 1.00 83.06 108 ASN A O 1
ATOM 916 N N . ASN A 1 109 ? 7.654 6.796 -18.361 1.00 79.00 109 ASN A N 1
ATOM 917 C CA . ASN A 1 109 ? 7.706 6.324 -19.747 1.00 79.00 109 ASN A CA 1
ATOM 918 C C . ASN A 1 109 ? 6.396 5.646 -20.179 1.00 79.00 109 ASN A C 1
ATOM 920 O O . ASN A 1 109 ? 6.037 5.695 -21.349 1.00 79.00 109 ASN A O 1
ATOM 924 N N . TYR A 1 110 ? 5.687 5.001 -19.247 1.00 74.31 110 TYR A N 1
ATOM 925 C CA . TYR A 1 110 ? 4.385 4.386 -19.511 1.00 74.31 110 TYR A CA 1
ATOM 926 C C . TYR A 1 110 ? 3.223 5.386 -19.428 1.00 74.31 110 TYR A C 1
ATOM 928 O O . TYR A 1 110 ? 2.202 5.230 -20.099 1.00 74.31 110 TYR A O 1
ATOM 936 N N . ASN A 1 111 ? 3.354 6.396 -18.565 1.00 72.56 111 ASN A N 1
ATOM 937 C CA . ASN A 1 111 ? 2.273 7.306 -18.217 1.00 72.56 111 ASN A CA 1
ATOM 938 C C . ASN A 1 111 ? 2.158 8.528 -19.137 1.00 72.56 111 ASN A C 1
ATOM 940 O O . ASN A 1 111 ? 1.050 9.051 -19.290 1.00 72.56 111 ASN A O 1
ATOM 944 N N . GLU A 1 112 ? 3.268 8.986 -19.732 1.00 64.56 112 GLU A N 1
ATOM 945 C CA . GLU A 1 112 ? 3.318 10.185 -20.590 1.00 64.56 112 GLU A CA 1
ATOM 946 C C . GLU A 1 112 ? 2.262 10.168 -21.706 1.00 64.56 112 GLU A C 1
ATOM 948 O O . GLU A 1 112 ? 1.704 11.215 -22.044 1.00 64.56 112 GLU A O 1
ATOM 953 N N . ASP A 1 113 ? 1.896 8.979 -22.181 1.00 58.16 113 ASP A N 1
ATOM 954 C CA . ASP A 1 113 ? 1.017 8.813 -23.331 1.00 58.16 113 ASP A CA 1
ATOM 955 C C . ASP A 1 113 ? -0.477 8.647 -22.989 1.00 58.16 113 ASP A C 1
ATOM 957 O O . ASP A 1 113 ? -1.320 8.860 -23.864 1.00 58.16 113 ASP A O 1
ATOM 961 N N . TYR A 1 114 ? -0.856 8.291 -21.747 1.00 61.44 114 TYR A N 1
ATOM 962 C CA . TYR A 1 114 ? -2.203 7.732 -21.520 1.00 61.44 114 TYR A CA 1
ATOM 963 C C . TYR A 1 114 ? -2.968 8.185 -20.267 1.00 61.44 114 TYR A C 1
ATOM 965 O O . TYR A 1 114 ? -4.183 8.362 -20.378 1.00 61.44 114 TYR A O 1
ATOM 973 N N . TYR A 1 115 ? -2.347 8.371 -19.088 1.00 68.69 115 TYR A N 1
ATOM 974 C CA . TYR A 1 115 ? -3.126 8.547 -17.844 1.00 68.69 115 TYR A CA 1
ATOM 975 C C . TYR A 1 115 ? -2.510 9.489 -16.790 1.00 68.69 115 TYR A C 1
ATOM 977 O O . TYR A 1 115 ? -2.154 9.097 -15.681 1.00 68.69 115 TYR A O 1
ATOM 985 N N . LYS A 1 116 ? -2.478 10.790 -17.102 1.00 67.00 116 LYS A N 1
ATOM 986 C CA . LYS A 1 116 ? -1.808 11.856 -16.319 1.00 67.00 116 LYS A CA 1
ATOM 987 C C . LYS A 1 116 ? -2.092 11.892 -14.807 1.00 67.00 116 LYS A C 1
ATOM 989 O O . LYS A 1 116 ? -1.249 12.386 -14.055 1.00 67.00 116 LYS A O 1
ATOM 994 N N . ASP A 1 117 ? -3.235 11.378 -14.362 1.00 73.94 117 ASP A N 1
ATOM 995 C CA . ASP A 1 117 ? -3.638 11.396 -12.952 1.00 73.94 117 ASP A CA 1
ATOM 996 C C . ASP A 1 117 ? -3.087 10.209 -12.141 1.00 73.94 117 ASP A C 1
ATOM 998 O O . ASP A 1 117 ? -3.056 10.278 -10.912 1.00 73.94 117 ASP A O 1
ATOM 1002 N N . CYS A 1 118 ? -2.589 9.148 -12.789 1.00 82.06 118 CYS A N 1
ATOM 1003 C CA . CYS A 1 118 ? -1.937 8.034 -12.104 1.00 82.06 118 CYS A CA 1
ATOM 1004 C C . CYS A 1 118 ? -0.432 8.245 -11.984 1.00 82.06 118 CYS A C 1
ATOM 1006 O O . CYS A 1 118 ? 0.361 7.830 -12.831 1.00 82.06 118 CYS A O 1
ATOM 1008 N N . LYS A 1 119 ? -0.037 8.917 -10.907 1.00 85.75 119 LYS A N 1
ATOM 1009 C CA . LYS A 1 119 ? 1.367 9.204 -10.618 1.00 85.75 119 LYS A CA 1
ATOM 1010 C C . LYS A 1 119 ? 1.981 8.102 -9.769 1.00 85.75 119 LYS A C 1
ATOM 1012 O O . LYS A 1 119 ? 1.327 7.554 -8.880 1.00 85.75 119 LYS A O 1
ATOM 1017 N N . PHE A 1 120 ? 3.255 7.826 -10.029 1.00 90.81 120 PHE A N 1
ATOM 1018 C CA . PHE A 1 120 ? 4.048 7.044 -9.100 1.00 90.81 120 PHE A CA 1
ATOM 1019 C C . PHE A 1 120 ? 4.245 7.850 -7.824 1.00 90.81 120 PHE A C 1
ATOM 1021 O O . PHE A 1 120 ? 4.588 9.036 -7.870 1.00 90.81 120 PHE A O 1
ATOM 1028 N N . LYS A 1 121 ? 3.991 7.211 -6.693 1.00 92.38 121 LYS A N 1
ATOM 1029 C CA . LYS A 1 121 ? 4.049 7.814 -5.376 1.00 92.38 121 LYS A CA 1
ATOM 1030 C C . LYS A 1 121 ? 5.367 7.452 -4.716 1.00 92.38 121 LYS A C 1
ATOM 1032 O O . LYS A 1 121 ? 5.681 6.277 -4.559 1.00 92.38 121 LYS A O 1
ATOM 1037 N N . THR A 1 122 ? 6.111 8.466 -4.296 1.00 92.56 122 THR A N 1
ATOM 1038 C CA . THR A 1 122 ? 7.333 8.267 -3.519 1.00 92.56 122 THR A CA 1
ATOM 1039 C C . THR A 1 122 ? 6.988 8.194 -2.039 1.00 92.56 122 THR A C 1
ATOM 1041 O O . THR A 1 122 ? 6.523 9.174 -1.459 1.00 92.56 122 THR A O 1
ATOM 1044 N N . PHE A 1 123 ? 7.241 7.043 -1.422 1.00 95.19 123 PHE A N 1
ATOM 1045 C CA . PHE A 1 123 ? 7.090 6.865 0.019 1.00 95.19 123 PHE A CA 1
ATOM 1046 C C . PHE A 1 123 ? 8.394 7.200 0.748 1.00 95.19 123 PHE A C 1
ATOM 1048 O O . PHE A 1 123 ? 9.383 6.481 0.626 1.00 95.19 123 PHE A O 1
ATOM 1055 N N . ASN A 1 124 ? 8.381 8.288 1.520 1.00 94.50 124 ASN A N 1
ATOM 1056 C CA . ASN A 1 124 ? 9.518 8.743 2.325 1.00 94.50 124 ASN A CA 1
ATOM 1057 C C . ASN A 1 124 ? 9.413 8.163 3.741 1.00 94.50 124 ASN A C 1
ATOM 1059 O O . ASN A 1 124 ? 9.075 8.870 4.691 1.00 94.50 124 ASN A O 1
ATOM 1063 N N . MET A 1 125 ? 9.588 6.850 3.856 1.00 95.44 125 MET A N 1
ATOM 1064 C CA . MET A 1 125 ? 9.448 6.116 5.114 1.00 95.44 125 MET A CA 1
ATOM 1065 C C . MET A 1 125 ? 10.214 4.796 5.071 1.00 95.44 125 MET A C 1
ATOM 1067 O O . MET A 1 125 ? 10.602 4.332 3.995 1.00 95.44 125 MET A O 1
ATOM 1071 N N . SER A 1 126 ? 10.392 4.181 6.238 1.00 96.69 126 SER A N 1
ATOM 1072 C CA . SER A 1 126 ? 10.969 2.846 6.346 1.00 96.69 126 SER A CA 1
ATOM 1073 C C . SER A 1 126 ? 10.069 1.795 5.691 1.00 96.69 126 SER A C 1
ATOM 1075 O O . SER A 1 126 ? 8.863 1.982 5.496 1.00 96.69 126 SER A O 1
ATOM 1077 N N . THR A 1 127 ? 10.656 0.645 5.378 1.00 96.88 127 THR A N 1
ATOM 1078 C CA . THR A 1 127 ? 9.918 -0.537 4.903 1.00 96.88 127 THR A CA 1
ATOM 1079 C C . THR A 1 127 ? 8.832 -0.977 5.887 1.00 96.88 127 THR A C 1
ATOM 1081 O O . THR A 1 127 ? 7.737 -1.344 5.465 1.00 96.88 127 THR A O 1
ATOM 1084 N N . GLU A 1 128 ? 9.106 -0.886 7.188 1.00 96.50 128 GLU A N 1
ATOM 1085 C CA . GLU A 1 128 ? 8.160 -1.193 8.261 1.00 96.50 128 GLU A CA 1
ATOM 1086 C C . GLU A 1 128 ? 6.973 -0.219 8.263 1.00 96.50 128 GLU A C 1
ATOM 1088 O O . GLU A 1 128 ? 5.816 -0.638 8.190 1.00 96.50 128 GLU A O 1
ATOM 1093 N N . HIS A 1 129 ? 7.236 1.090 8.241 1.00 96.88 129 HIS A N 1
ATOM 1094 C CA . HIS A 1 129 ? 6.176 2.102 8.225 1.00 96.88 129 HIS A CA 1
ATOM 1095 C C . HIS A 1 129 ? 5.337 2.025 6.947 1.00 96.88 129 HIS A C 1
ATOM 1097 O O . HIS A 1 129 ? 4.120 2.217 6.986 1.00 96.88 129 HIS A O 1
ATOM 1103 N N . PHE A 1 130 ? 5.950 1.666 5.816 1.00 97.75 130 PHE A N 1
ATOM 1104 C CA . PHE A 1 130 ? 5.216 1.376 4.589 1.00 97.75 130 PHE A CA 1
ATOM 1105 C C . PHE A 1 130 ? 4.265 0.182 4.755 1.00 97.75 130 PHE A C 1
ATOM 1107 O O . PHE A 1 130 ? 3.113 0.256 4.319 1.00 97.75 130 PHE A O 1
ATOM 1114 N N . GLN A 1 131 ? 4.697 -0.901 5.407 1.00 97.19 131 GLN A N 1
ATOM 1115 C CA . GLN A 1 131 ? 3.829 -2.051 5.682 1.00 97.19 131 GLN A CA 1
ATOM 1116 C C . GLN A 1 131 ? 2.661 -1.675 6.600 1.00 97.19 131 GLN A C 1
ATOM 1118 O O . GLN A 1 131 ? 1.537 -2.131 6.365 1.00 97.19 131 GLN A O 1
ATOM 1123 N N . TYR A 1 132 ? 2.886 -0.822 7.603 1.00 97.75 132 TYR A N 1
ATOM 1124 C CA . TYR A 1 132 ? 1.812 -0.282 8.441 1.00 97.75 132 TYR A CA 1
ATOM 1125 C C . TYR A 1 132 ? 0.835 0.560 7.629 1.00 97.75 132 TYR A C 1
ATOM 1127 O O . TYR A 1 132 ? -0.376 0.334 7.679 1.00 97.75 132 TYR A O 1
ATOM 1135 N N . MET A 1 133 ? 1.356 1.473 6.813 1.00 97.38 133 MET A N 1
ATOM 1136 C CA . MET A 1 133 ? 0.543 2.320 5.954 1.00 97.38 133 MET A CA 1
ATOM 1137 C C . MET A 1 133 ? -0.305 1.495 4.984 1.00 97.38 133 MET A C 1
ATOM 1139 O O . MET A 1 133 ? -1.493 1.771 4.840 1.00 97.38 133 MET A O 1
ATOM 1143 N N . LYS A 1 134 ? 0.274 0.472 4.345 1.00 97.44 134 LYS A N 1
ATOM 1144 C CA . LYS A 1 134 ? -0.453 -0.417 3.435 1.00 97.44 134 LYS A CA 1
ATOM 1145 C C . LYS A 1 134 ? -1.589 -1.139 4.155 1.00 97.44 134 LYS A C 1
ATOM 1147 O O . LYS A 1 134 ? -2.712 -1.128 3.667 1.00 97.44 134 LYS A O 1
ATOM 1152 N N . GLN A 1 135 ? -1.325 -1.727 5.323 1.00 97.31 135 GLN A N 1
ATOM 1153 C CA . GLN A 1 135 ? -2.355 -2.438 6.091 1.00 97.31 135 GLN A CA 1
ATOM 1154 C C . GLN A 1 135 ? -3.504 -1.516 6.513 1.00 97.31 135 GLN A C 1
ATOM 1156 O O . GLN A 1 135 ? -4.672 -1.891 6.401 1.00 97.31 135 GLN A O 1
ATOM 1161 N N . LEU A 1 136 ? -3.189 -0.294 6.952 1.00 97.94 136 LEU A N 1
ATOM 1162 C CA . LEU A 1 136 ? -4.194 0.715 7.283 1.00 97.94 136 LEU A CA 1
ATOM 1163 C C . LEU A 1 136 ? -4.974 1.178 6.046 1.00 97.94 136 LEU A C 1
ATOM 1165 O O . LEU A 1 136 ? -6.196 1.334 6.113 1.00 97.94 136 LEU A O 1
ATOM 1169 N N . TYR A 1 137 ? -4.296 1.369 4.914 1.00 97.00 137 TYR A N 1
ATOM 1170 C CA . TYR A 1 137 ? -4.926 1.744 3.653 1.00 97.00 137 TYR A CA 1
ATOM 1171 C C . TYR A 1 137 ? -5.902 0.665 3.181 1.00 97.00 137 TYR A C 1
ATOM 1173 O O . TYR A 1 137 ? -7.071 0.980 2.944 1.00 97.00 137 TYR A O 1
ATOM 1181 N N . ASP A 1 138 ? -5.452 -0.589 3.118 1.00 96.25 138 ASP A N 1
ATOM 1182 C CA . ASP A 1 138 ? -6.247 -1.748 2.703 1.00 96.25 138 ASP A CA 1
ATOM 1183 C C . ASP A 1 138 ? -7.506 -1.867 3.568 1.00 96.25 138 ASP A C 1
ATOM 1185 O O . ASP A 1 138 ? -8.626 -1.835 3.056 1.00 96.25 138 ASP A O 1
ATOM 1189 N N . TYR A 1 139 ? -7.336 -1.837 4.893 1.00 96.56 139 TYR A N 1
ATOM 1190 C CA . TYR A 1 139 ? -8.455 -1.817 5.831 1.00 96.56 139 TYR A CA 1
ATOM 1191 C C . TYR A 1 139 ? -9.414 -0.647 5.579 1.00 96.56 139 TYR A C 1
ATOM 1193 O O . TYR A 1 139 ? -10.635 -0.810 5.620 1.00 96.56 139 TYR A O 1
ATOM 1201 N N . SER A 1 140 ? -8.892 0.550 5.296 1.00 96.31 140 SER A N 1
ATOM 1202 C CA . SER A 1 140 ? -9.736 1.714 5.030 1.00 96.31 140 SER A CA 1
ATOM 1203 C C . SER A 1 140 ? -10.623 1.511 3.797 1.00 96.31 140 SER A C 1
ATOM 1205 O O . SER A 1 140 ? -11.748 2.025 3.771 1.00 96.31 140 SER A O 1
ATOM 1207 N N . LYS A 1 141 ? -10.141 0.782 2.786 1.00 94.25 141 LYS A N 1
ATOM 1208 C CA . LYS A 1 141 ? -10.906 0.453 1.581 1.00 94.25 141 LYS A CA 1
ATOM 1209 C C . LYS A 1 141 ? -11.916 -0.654 1.851 1.00 94.25 141 LYS A C 1
ATOM 1211 O O . LYS A 1 141 ? -13.071 -0.524 1.457 1.00 94.25 141 LYS A O 1
ATOM 1216 N N . ASP A 1 142 ? -11.525 -1.641 2.642 1.00 92.81 142 ASP A N 1
ATOM 1217 C CA . ASP A 1 142 ? -12.355 -2.791 2.997 1.00 92.81 142 ASP A CA 1
ATOM 1218 C C . ASP A 1 142 ? -13.452 -2.469 4.024 1.00 92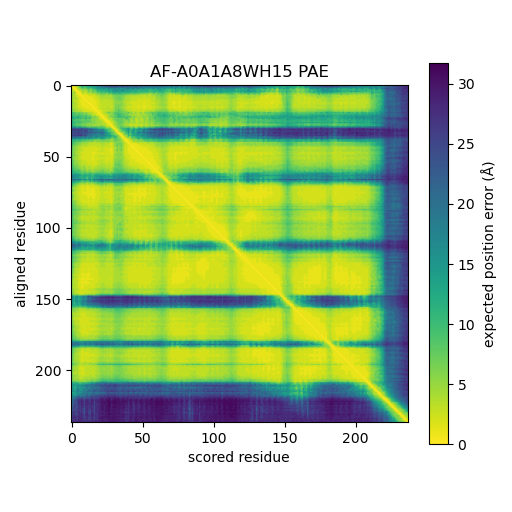.81 142 ASP A C 1
ATOM 1220 O O . ASP A 1 142 ? -14.464 -3.170 4.106 1.00 92.81 142 ASP A O 1
ATOM 1224 N N . TYR A 1 143 ? -13.288 -1.385 4.789 1.00 93.44 143 TYR A N 1
ATOM 1225 C CA . TYR A 1 143 ? -14.152 -1.001 5.909 1.00 93.44 143 TYR A CA 1
ATOM 1226 C C . TYR A 1 143 ? -15.644 -1.056 5.583 1.00 93.44 143 TYR A C 1
ATOM 1228 O O . TYR A 1 143 ? -16.419 -1.654 6.327 1.00 93.44 143 TYR A O 1
ATOM 1236 N N . SER A 1 144 ? -16.065 -0.431 4.479 1.00 90.25 144 SER A N 1
ATOM 1237 C CA . SER A 1 144 ? -17.484 -0.355 4.119 1.00 90.25 144 SER A CA 1
ATOM 1238 C C . SER A 1 144 ? -18.066 -1.739 3.860 1.00 90.25 144 SER A C 1
ATOM 1240 O O . SER A 1 144 ? -19.195 -2.008 4.264 1.00 90.25 144 SER A O 1
ATOM 1242 N N . ARG A 1 145 ? -17.289 -2.628 3.235 1.00 87.75 145 ARG A N 1
ATOM 1243 C CA . ARG A 1 145 ? -17.706 -3.995 2.928 1.00 87.75 145 ARG A CA 1
ATOM 1244 C C . ARG A 1 145 ? -17.777 -4.861 4.178 1.00 87.75 145 ARG A C 1
ATOM 1246 O O . ARG A 1 145 ? -18.758 -5.582 4.357 1.00 87.75 145 ARG A O 1
ATOM 1253 N N . ILE A 1 146 ? -16.789 -4.734 5.064 1.00 88.31 146 ILE A N 1
ATOM 1254 C CA . ILE A 1 146 ? -16.784 -5.408 6.367 1.00 88.31 146 ILE A CA 1
ATOM 1255 C C . ILE A 1 146 ? -17.985 -4.935 7.204 1.00 88.31 146 ILE A C 1
ATOM 1257 O O . ILE A 1 146 ? -18.730 -5.753 7.740 1.00 88.31 146 ILE A O 1
ATOM 1261 N N . LYS A 1 147 ? -18.230 -3.619 7.254 1.00 87.31 147 LYS A N 1
ATOM 1262 C CA . LYS A 1 147 ? -19.333 -3.008 8.010 1.00 87.31 147 LYS A CA 1
ATOM 1263 C C . LYS A 1 147 ? -20.716 -3.351 7.456 1.00 87.31 147 LYS A C 1
ATOM 1265 O O . LYS A 1 147 ? -21.638 -3.563 8.238 1.00 87.31 147 LYS A O 1
ATOM 1270 N N . ALA A 1 148 ? -20.880 -3.380 6.132 1.00 82.00 148 ALA A N 1
ATOM 1271 C CA . ALA A 1 148 ? -22.165 -3.646 5.477 1.00 82.00 148 ALA A CA 1
ATOM 1272 C C . ALA A 1 148 ? -22.687 -5.072 5.717 1.00 82.00 148 ALA A C 1
ATOM 1274 O O . ALA A 1 148 ? -23.866 -5.329 5.493 1.00 82.00 148 ALA A O 1
ATOM 1275 N N . ASN A 1 149 ? -21.839 -5.971 6.225 1.00 66.44 149 ASN A N 1
ATOM 1276 C CA . ASN A 1 149 ? -22.236 -7.269 6.755 1.00 66.44 149 ASN A CA 1
ATOM 1277 C C . ASN A 1 149 ? -23.058 -8.105 5.750 1.00 66.44 149 ASN A C 1
ATOM 1279 O O . ASN A 1 149 ? -24.174 -8.537 6.025 1.00 66.44 149 ASN A O 1
ATOM 1283 N N . HIS A 1 150 ? -22.480 -8.406 4.583 1.00 57.47 150 HIS A N 1
ATOM 1284 C CA . HIS A 1 150 ? -23.079 -9.327 3.598 1.00 57.47 150 HIS A CA 1
ATOM 1285 C C . HIS A 1 150 ? -23.052 -10.810 4.024 1.00 57.47 150 HIS A C 1
ATOM 1287 O O . HIS A 1 150 ? -23.285 -11.699 3.212 1.00 57.47 150 HIS A O 1
ATOM 1293 N N . CYS A 1 151 ? -22.782 -11.088 5.298 1.00 59.59 151 CYS A N 1
ATOM 1294 C CA . CYS A 1 151 ? -22.564 -12.429 5.830 1.00 59.59 151 CYS A CA 1
ATOM 1295 C C . CYS A 1 151 ? -23.745 -12.956 6.651 1.00 59.59 151 CYS A C 1
ATOM 1297 O O . CYS A 1 151 ? -23.567 -13.873 7.449 1.00 59.59 151 CYS A O 1
ATOM 1299 N N . LEU A 1 152 ? -24.944 -12.395 6.436 1.00 51.62 152 LEU A N 1
ATOM 1300 C CA . LEU A 1 152 ? -26.185 -12.783 7.120 1.00 51.62 152 LEU A CA 1
ATOM 1301 C C . LEU A 1 152 ? -26.478 -14.293 7.032 1.00 51.62 152 LEU A C 1
ATOM 1303 O O . LEU A 1 152 ? -27.079 -14.830 7.956 1.00 51.62 152 LEU A O 1
ATOM 1307 N N . ASP A 1 153 ? -25.966 -14.980 6.003 1.00 50.88 153 ASP A N 1
ATOM 1308 C CA . ASP A 1 153 ? -26.250 -16.399 5.758 1.00 50.88 153 ASP A CA 1
ATOM 1309 C C . ASP A 1 153 ? -25.029 -17.339 5.888 1.00 50.88 153 ASP A C 1
ATOM 1311 O O . ASP A 1 153 ? -25.186 -18.556 5.781 1.00 50.88 153 ASP A O 1
ATOM 1315 N N . ASN A 1 154 ? -23.809 -16.828 6.129 1.00 55.94 154 ASN A N 1
ATOM 1316 C CA . ASN A 1 154 ? -22.587 -17.650 6.153 1.00 55.94 154 ASN A CA 1
ATOM 1317 C C . ASN A 1 154 ? -21.828 -17.544 7.488 1.00 55.94 154 ASN A C 1
ATOM 1319 O O . ASN A 1 154 ? -21.099 -16.585 7.754 1.00 55.94 154 ASN A O 1
ATOM 1323 N N . LEU A 1 155 ? -21.967 -18.593 8.307 1.00 59.78 155 LEU A N 1
ATOM 1324 C CA . LEU A 1 155 ? -21.362 -18.752 9.639 1.00 59.78 155 LEU A CA 1
ATOM 1325 C C . LEU A 1 155 ? -19.823 -18.623 9.662 1.00 59.78 155 LEU A C 1
ATOM 1327 O O . LEU A 1 155 ? -19.262 -18.360 10.723 1.00 59.78 155 LEU A O 1
ATOM 1331 N N . GLN A 1 156 ? -19.134 -18.773 8.524 1.00 68.50 156 GLN A N 1
ATOM 1332 C CA . GLN A 1 156 ? -17.663 -18.760 8.445 1.00 68.50 156 GLN A CA 1
ATOM 1333 C C . GLN A 1 156 ? -17.055 -17.367 8.193 1.00 68.50 156 GLN A C 1
ATOM 1335 O O . GLN A 1 156 ? -15.865 -17.148 8.432 1.00 68.50 156 GLN A O 1
ATOM 1340 N N . CYS A 1 157 ? -17.856 -16.398 7.747 1.00 76.19 157 CYS A N 1
ATOM 1341 C CA . CYS A 1 157 ? -17.360 -15.078 7.356 1.00 76.19 157 CYS A CA 1
ATOM 1342 C C . CYS A 1 157 ? -17.045 -14.166 8.552 1.00 76.19 157 CYS A C 1
ATOM 1344 O O . CYS A 1 157 ? -15.971 -13.558 8.603 1.00 76.19 157 CYS A O 1
ATOM 1346 N N . LYS A 1 158 ? -17.940 -14.098 9.548 1.00 81.19 158 LYS A N 1
ATOM 1347 C CA . LYS A 1 158 ? -17.743 -13.234 10.724 1.00 81.19 158 LYS A CA 1
ATOM 1348 C C . LYS A 1 158 ? -16.415 -13.534 11.445 1.00 81.19 158 LYS A C 1
ATOM 1350 O O . LYS A 1 158 ? -15.664 -12.584 11.658 1.00 81.19 158 LYS A O 1
ATOM 1355 N N . PRO A 1 159 ? -16.052 -14.797 11.756 1.00 84.50 159 PRO A N 1
ATOM 1356 C CA . PRO A 1 159 ? -14.743 -15.114 12.335 1.00 84.50 159 PRO A CA 1
ATOM 1357 C C . PRO A 1 159 ? -13.551 -14.627 11.498 1.00 84.50 159 PRO A C 1
ATOM 1359 O O . PRO A 1 159 ? -12.600 -14.082 12.061 1.00 84.50 159 PRO A O 1
ATOM 1362 N N . CYS A 1 160 ? -13.612 -14.756 10.165 1.00 84.50 160 CYS A N 1
ATOM 1363 C CA . CYS A 1 160 ? -12.549 -14.289 9.269 1.00 84.50 160 CYS A CA 1
ATOM 1364 C C . CYS A 1 160 ? -12.356 -12.769 9.357 1.00 84.50 160 CYS A C 1
ATOM 1366 O O . CYS A 1 160 ? -11.226 -12.300 9.503 1.00 84.50 160 CYS A O 1
ATOM 1368 N N . TYR A 1 161 ? -13.446 -11.999 9.314 1.00 87.50 161 TYR A N 1
ATOM 1369 C CA . TYR A 1 161 ? -13.382 -10.542 9.453 1.00 87.50 161 TYR A CA 1
ATOM 1370 C C . TYR A 1 161 ? -12.944 -10.116 10.849 1.00 87.50 161 TYR A C 1
ATOM 1372 O O . TYR A 1 161 ? -12.094 -9.239 10.966 1.00 87.50 161 TYR A O 1
ATOM 1380 N N . CYS A 1 162 ? -13.426 -10.775 11.903 1.00 88.56 162 CYS A N 1
ATOM 1381 C CA . CYS A 1 162 ? -12.972 -10.518 13.268 1.00 88.56 162 CYS A CA 1
ATOM 1382 C C . CYS A 1 162 ? -11.457 -10.722 13.413 1.00 88.56 162 CYS A C 1
ATOM 1384 O O . CYS A 1 162 ? -10.773 -9.888 14.004 1.00 88.56 162 CYS A O 1
ATOM 1386 N N . MET A 1 163 ? -10.915 -11.806 12.849 1.00 89.12 163 MET A N 1
ATOM 1387 C CA . MET A 1 163 ? -9.474 -12.062 12.856 1.00 89.12 163 MET A CA 1
ATOM 1388 C C . MET A 1 163 ? -8.703 -10.998 12.066 1.00 89.12 163 MET A C 1
ATOM 1390 O O . MET A 1 163 ? -7.671 -10.518 12.532 1.00 89.12 163 MET A O 1
ATOM 1394 N N . HIS A 1 164 ? -9.205 -10.606 10.895 1.00 90.31 164 HIS A N 1
ATOM 1395 C CA . HIS A 1 164 ? -8.600 -9.547 10.091 1.00 90.31 164 HIS A CA 1
ATOM 1396 C C . HIS A 1 164 ? -8.589 -8.198 10.831 1.00 90.31 164 HIS A C 1
ATOM 1398 O O . HIS A 1 164 ? -7.531 -7.586 10.957 1.00 90.31 164 HIS A O 1
ATOM 1404 N N . ILE A 1 165 ? -9.718 -7.776 11.411 1.00 93.12 165 ILE A N 1
ATOM 1405 C CA . ILE A 1 165 ? -9.821 -6.526 12.181 1.00 93.12 165 ILE A CA 1
ATOM 1406 C C . ILE A 1 165 ? -8.868 -6.543 13.382 1.00 93.12 165 ILE A C 1
ATOM 1408 O O . ILE A 1 165 ? -8.195 -5.548 13.632 1.00 93.12 165 ILE A O 1
ATOM 1412 N N . LYS A 1 166 ? -8.737 -7.668 14.099 1.00 94.25 166 LYS A N 1
ATOM 1413 C CA . LYS A 1 166 ? -7.773 -7.795 15.209 1.00 94.25 166 LYS A CA 1
ATOM 1414 C C . LYS A 1 166 ? -6.325 -7.567 14.766 1.00 94.25 166 LYS A C 1
ATOM 1416 O O . LYS A 1 166 ? -5.586 -6.887 15.473 1.00 94.25 166 LYS A O 1
ATOM 1421 N N . LYS A 1 167 ? -5.927 -8.082 13.596 1.00 93.12 167 LYS A N 1
ATOM 1422 C CA . LYS A 1 167 ? -4.595 -7.809 13.024 1.00 93.12 167 LYS A CA 1
ATOM 1423 C C . LYS A 1 167 ? -4.413 -6.316 12.735 1.00 93.12 167 LYS A C 1
ATOM 1425 O O . LYS A 1 167 ? -3.396 -5.742 13.113 1.00 93.12 167 LYS A O 1
ATOM 1430 N N . VAL A 1 168 ? -5.429 -5.680 12.148 1.00 96.56 168 VAL A N 1
ATOM 1431 C CA . VAL A 1 168 ? -5.427 -4.233 11.882 1.00 96.56 168 VAL A CA 1
ATOM 1432 C C . VAL A 1 168 ? -5.327 -3.419 13.175 1.00 96.56 168 VAL A C 1
ATOM 1434 O O . VAL A 1 168 ? -4.592 -2.439 13.197 1.00 96.56 168 VAL A O 1
ATOM 1437 N N . ILE A 1 169 ? -6.005 -3.815 14.261 1.00 97.75 169 ILE A N 1
ATOM 1438 C CA . ILE A 1 169 ? -5.913 -3.138 15.570 1.00 97.75 169 ILE A CA 1
ATOM 1439 C C . ILE A 1 169 ? -4.472 -3.128 16.091 1.00 97.75 169 ILE A C 1
ATOM 1441 O O . ILE A 1 169 ? -4.029 -2.105 16.609 1.00 97.75 169 ILE A O 1
ATOM 1445 N N . GLY A 1 170 ? -3.730 -4.228 15.922 1.00 96.94 170 GLY A N 1
ATOM 1446 C CA . GLY A 1 170 ? -2.314 -4.287 16.297 1.00 96.94 170 GLY A CA 1
ATOM 1447 C C . GLY A 1 170 ? -1.499 -3.182 15.620 1.00 96.94 170 GLY A C 1
ATOM 1448 O O . GLY A 1 170 ? -0.861 -2.381 16.298 1.00 96.94 170 GLY A O 1
ATOM 1449 N N . VAL A 1 171 ? -1.609 -3.071 14.293 1.00 97.62 171 VAL A N 1
ATOM 1450 C CA . VAL A 1 171 ? -0.945 -2.011 13.513 1.00 97.62 171 VAL A CA 1
ATOM 1451 C C . VAL A 1 171 ? -1.458 -0.622 13.890 1.00 97.62 171 VAL A C 1
ATOM 1453 O O . VAL A 1 171 ? -0.675 0.306 14.062 1.00 97.62 171 VAL A O 1
ATOM 1456 N N . PHE A 1 172 ? -2.771 -0.469 14.049 1.00 97.94 172 PHE A N 1
ATOM 1457 C CA . PHE A 1 172 ? -3.401 0.801 14.403 1.00 97.94 172 PHE A CA 1
ATOM 1458 C C . PHE A 1 172 ? -2.867 1.359 15.729 1.00 97.94 172 PHE A C 1
ATOM 1460 O O . PHE A 1 172 ? -2.633 2.562 15.831 1.00 97.94 172 PHE A O 1
ATOM 1467 N N . ASN A 1 173 ? -2.629 0.497 16.720 1.00 97.44 173 ASN A N 1
ATOM 1468 C CA . ASN A 1 173 ? -2.086 0.899 18.015 1.00 97.44 173 ASN A CA 1
ATOM 1469 C C . ASN A 1 173 ? -0.589 1.231 17.962 1.00 97.44 173 ASN A C 1
ATOM 1471 O O . ASN A 1 173 ? -0.187 2.216 18.576 1.00 97.44 173 ASN A O 1
ATOM 1475 N N . LEU A 1 174 ? 0.208 0.501 17.175 1.00 96.00 174 LEU A N 1
ATOM 1476 C CA . LEU A 1 174 ? 1.616 0.853 16.942 1.00 96.00 174 LEU A CA 1
ATOM 1477 C C . LEU A 1 174 ? 1.742 2.243 16.300 1.00 96.00 174 LEU A C 1
ATOM 1479 O O . LEU A 1 174 ? 2.452 3.110 16.803 1.00 96.00 174 LEU A O 1
ATOM 1483 N N . VAL A 1 175 ? 0.971 2.494 15.238 1.00 96.62 175 VAL A N 1
ATOM 1484 C CA . VAL A 1 175 ? 0.977 3.790 14.542 1.00 96.62 175 VAL A CA 1
ATOM 1485 C C . VAL A 1 175 ? 0.445 4.908 15.442 1.00 96.62 175 VAL A C 1
ATOM 1487 O O . VAL A 1 175 ? 0.960 6.022 15.414 1.00 96.62 175 VAL A O 1
ATOM 1490 N N . LYS A 1 176 ? -0.552 4.629 16.291 1.00 95.69 176 LYS A N 1
ATOM 1491 C CA . LYS A 1 176 ? -1.042 5.593 17.286 1.00 95.69 176 LYS A CA 1
ATOM 1492 C C . LYS A 1 176 ? 0.070 6.074 18.216 1.00 95.69 176 LYS A C 1
ATOM 1494 O O . LYS A 1 176 ? 0.101 7.263 18.519 1.00 95.69 176 LYS A O 1
ATOM 1499 N N . GLU A 1 177 ? 0.926 5.178 18.699 1.00 93.81 177 GLU A N 1
ATOM 1500 C CA . GLU A 1 177 ? 2.053 5.530 19.572 1.00 93.81 177 GLU A CA 1
ATOM 1501 C C . GLU A 1 177 ? 3.108 6.345 18.814 1.00 93.81 177 GLU A C 1
ATOM 1503 O O . GLU A 1 177 ? 3.540 7.393 19.295 1.00 93.81 177 GLU A O 1
ATOM 1508 N N . GLU A 1 178 ? 3.448 5.938 17.590 1.00 91.50 178 GLU A N 1
ATOM 1509 C CA . GLU A 1 178 ? 4.400 6.655 16.732 1.00 91.50 178 GLU A CA 1
ATOM 1510 C C . GLU A 1 178 ? 3.943 8.097 16.436 1.00 91.50 178 GLU A C 1
ATOM 1512 O O . GLU A 1 178 ? 4.708 9.063 16.553 1.00 91.50 178 GLU A O 1
ATOM 1517 N N . CYS A 1 179 ? 2.657 8.266 16.129 1.00 93.94 179 CYS A N 1
ATOM 1518 C CA . CYS A 1 179 ? 2.068 9.553 15.772 1.00 93.94 179 CYS A CA 1
ATOM 1519 C C . CYS A 1 179 ? 1.890 10.520 16.948 1.00 93.94 179 CYS A C 1
ATOM 1521 O O . CYS A 1 179 ? 1.606 11.690 16.708 1.00 93.94 179 CYS A O 1
ATOM 1523 N N . GLN A 1 180 ? 2.093 10.086 18.199 1.00 89.38 180 GLN A N 1
ATOM 1524 C CA . GLN A 1 180 ? 2.175 11.006 19.345 1.00 89.38 180 GLN A CA 1
ATOM 1525 C C . GLN A 1 180 ? 3.446 11.861 19.310 1.00 89.38 180 GLN A C 1
ATOM 1527 O O . GLN A 1 180 ? 3.473 12.941 19.894 1.00 89.38 180 GLN A O 1
ATOM 1532 N N . SER A 1 181 ? 4.502 11.363 18.660 1.00 78.00 181 SER A N 1
ATOM 1533 C CA . SER A 1 181 ? 5.823 12.002 18.650 1.00 78.00 181 SER A CA 1
ATOM 1534 C C . SER A 1 181 ? 6.150 12.688 17.321 1.00 78.00 181 SER A C 1
ATOM 1536 O O . SER A 1 181 ? 6.990 13.583 17.298 1.00 78.00 181 SER A O 1
ATOM 1538 N N . ASN A 1 182 ? 5.492 12.292 16.225 1.00 69.88 182 ASN A N 1
ATOM 1539 C CA . ASN A 1 182 ? 5.781 12.746 14.862 1.00 69.88 182 ASN A CA 1
ATOM 1540 C C . ASN A 1 182 ? 4.495 13.105 14.098 1.00 69.88 182 ASN A C 1
ATOM 1542 O O . ASN A 1 182 ? 4.080 12.410 13.168 1.00 69.88 182 ASN A O 1
ATOM 1546 N N . GLU A 1 183 ? 3.848 14.200 14.495 1.00 68.75 183 GLU A N 1
ATOM 1547 C CA . GLU A 1 183 ? 2.620 14.665 13.847 1.00 68.75 183 GLU A CA 1
ATOM 1548 C C . GLU A 1 183 ? 2.857 15.096 12.384 1.00 68.75 183 GLU A C 1
ATOM 1550 O O . GLU A 1 183 ? 3.867 15.712 12.039 1.00 68.75 183 GLU A O 1
ATOM 1555 N N . GLY A 1 184 ? 1.890 14.798 11.509 1.00 73.31 184 GLY A N 1
ATOM 1556 C CA . GLY A 1 184 ? 1.803 15.379 10.162 1.00 73.31 184 GLY A CA 1
ATOM 1557 C C . GLY A 1 184 ? 2.501 14.624 9.026 1.00 73.31 184 GLY A C 1
ATOM 1558 O O . GLY A 1 184 ? 2.385 15.052 7.878 1.00 73.31 184 GLY A O 1
ATOM 1559 N N . ASN A 1 185 ? 3.176 13.499 9.287 1.00 89.06 185 ASN A N 1
ATOM 1560 C CA . ASN A 1 185 ? 3.649 12.639 8.197 1.00 89.06 185 ASN A CA 1
ATOM 1561 C C . ASN A 1 185 ? 2.471 11.908 7.507 1.00 89.06 185 ASN A C 1
ATOM 1563 O O . ASN A 1 185 ? 1.335 11.895 7.997 1.00 89.06 185 ASN A O 1
ATOM 1567 N N . GLU A 1 186 ? 2.728 11.314 6.341 1.00 92.94 186 GLU A N 1
ATOM 1568 C CA . GLU A 1 186 ? 1.683 10.661 5.546 1.00 92.94 186 GLU A CA 1
ATOM 1569 C C . GLU A 1 186 ? 0.996 9.501 6.291 1.00 92.94 186 GLU A C 1
ATOM 1571 O O . GLU A 1 186 ? -0.235 9.406 6.280 1.00 92.94 186 GLU A O 1
ATOM 1576 N N . LEU A 1 187 ? 1.769 8.668 6.993 1.00 95.62 187 LEU A N 1
ATOM 1577 C CA . LEU A 1 187 ? 1.252 7.557 7.794 1.00 95.62 187 LEU A CA 1
ATOM 1578 C C . LEU A 1 187 ? 0.304 8.061 8.897 1.00 95.62 187 LEU A C 1
ATOM 1580 O O . LEU A 1 187 ? -0.812 7.557 9.036 1.00 95.62 187 LEU A O 1
ATOM 1584 N N . CYS A 1 188 ? 0.691 9.114 9.616 1.00 96.06 188 CYS A N 1
ATOM 1585 C CA . CYS A 1 188 ? -0.116 9.724 10.671 1.00 96.06 188 CYS A CA 1
ATOM 1586 C C . CYS A 1 188 ? -1.360 10.442 10.144 1.00 96.06 188 CYS A C 1
ATOM 1588 O O . CYS A 1 188 ? -2.401 10.463 10.811 1.00 96.06 188 CYS A O 1
ATOM 1590 N N . THR A 1 189 ? -1.293 10.979 8.927 1.00 95.00 189 THR A N 1
ATOM 1591 C CA . THR A 1 189 ? -2.450 11.569 8.241 1.00 95.00 189 THR A CA 1
ATOM 1592 C C . THR A 1 189 ? -3.480 10.491 7.897 1.00 95.00 189 THR A C 1
ATOM 1594 O O . THR A 1 189 ? -4.669 10.650 8.192 1.00 95.00 189 THR A O 1
ATOM 1597 N N . LEU A 1 190 ? -3.031 9.360 7.338 1.00 96.12 190 LEU A N 1
ATOM 1598 C CA . LEU A 1 190 ? -3.891 8.204 7.069 1.00 96.12 190 LEU A CA 1
ATOM 1599 C C . LEU A 1 190 ? -4.495 7.642 8.363 1.00 96.12 190 LEU A C 1
ATOM 1601 O O . LEU A 1 190 ? -5.708 7.426 8.430 1.00 96.12 190 LEU A O 1
ATOM 1605 N N . TYR A 1 191 ? -3.669 7.455 9.395 1.00 97.19 191 TYR A N 1
ATOM 1606 C CA . TYR A 1 191 ? -4.116 7.017 10.716 1.00 97.19 191 TYR A CA 1
ATOM 1607 C C . TYR A 1 191 ? -5.217 7.926 11.267 1.00 97.19 191 TYR A C 1
ATOM 1609 O O . TYR A 1 191 ? -6.266 7.426 11.663 1.00 97.19 191 TYR A O 1
ATOM 1617 N N . SER A 1 192 ? -5.025 9.247 11.235 1.00 95.62 192 SER A N 1
ATOM 1618 C CA . SER A 1 192 ? -5.999 10.214 11.760 1.00 95.62 192 SER A CA 1
ATOM 1619 C C . SER A 1 192 ? -7.351 10.107 11.049 1.00 95.62 192 SER A C 1
ATOM 1621 O O . SER A 1 192 ? -8.393 10.039 11.702 1.00 95.62 192 SER A O 1
ATOM 1623 N N . SER A 1 193 ? -7.336 9.991 9.717 1.00 95.69 193 SER A N 1
ATOM 1624 C CA . SER A 1 193 ? -8.548 9.793 8.908 1.00 95.69 193 SER A CA 1
ATOM 1625 C C . SER A 1 193 ? -9.301 8.508 9.282 1.00 95.69 193 SER A C 1
ATOM 1627 O O . SER A 1 193 ? -10.534 8.498 9.402 1.00 95.69 193 SER A O 1
ATOM 1629 N N . ILE A 1 194 ? -8.562 7.420 9.524 1.00 97.44 194 ILE A N 1
ATOM 1630 C CA . ILE A 1 194 ? -9.128 6.140 9.965 1.00 97.44 194 ILE A CA 1
ATOM 1631 C C . ILE A 1 194 ? -9.642 6.236 11.403 1.00 97.44 194 ILE A C 1
ATOM 1633 O O . ILE A 1 194 ? -10.739 5.757 11.684 1.00 97.44 194 ILE A O 1
ATOM 1637 N N . ALA A 1 195 ? -8.898 6.861 12.313 1.00 96.31 195 ALA A N 1
ATOM 1638 C CA . ALA A 1 195 ? -9.271 7.003 13.716 1.00 96.31 195 ALA A CA 1
ATOM 1639 C C . ALA A 1 195 ? -10.595 7.762 13.886 1.00 96.31 195 ALA A C 1
ATOM 1641 O O . ALA A 1 195 ? -11.411 7.394 14.735 1.00 96.31 195 ALA A O 1
ATOM 1642 N N . GLU A 1 196 ? -10.827 8.777 13.053 1.00 95.12 196 GLU A N 1
ATOM 1643 C CA . GLU A 1 196 ? -12.051 9.573 13.060 1.00 95.12 196 GLU A CA 1
ATOM 1644 C C . GLU A 1 196 ? -13.253 8.787 12.510 1.00 95.12 196 GLU A C 1
ATOM 1646 O O . GLU A 1 196 ? -14.292 8.690 13.169 1.00 95.12 196 GLU A O 1
ATOM 1651 N N . ASN A 1 197 ? -13.106 8.182 11.326 1.00 93.44 197 ASN A N 1
ATOM 1652 C CA . ASN A 1 197 ? -14.256 7.725 10.533 1.00 93.44 197 ASN A CA 1
ATOM 1653 C C . ASN A 1 197 ? -14.394 6.200 10.425 1.00 93.44 197 ASN A C 1
ATOM 1655 O O . ASN A 1 197 ? -15.464 5.694 10.081 1.00 93.44 197 ASN A O 1
ATOM 1659 N N . LYS A 1 198 ? -13.316 5.455 10.677 1.00 96.62 198 LYS A N 1
ATOM 1660 C CA . LYS A 1 198 ? -13.199 4.017 10.390 1.00 96.62 198 LYS A CA 1
ATOM 1661 C C . LYS A 1 198 ? -12.482 3.254 11.505 1.00 96.62 198 LYS A C 1
ATOM 1663 O O . LYS A 1 198 ? -11.816 2.264 11.235 1.00 96.62 198 LYS A O 1
ATOM 1668 N N . ASN A 1 199 ? -12.593 3.691 12.756 1.00 97.12 199 ASN A N 1
ATOM 1669 C CA . ASN A 1 199 ? -11.837 3.102 13.862 1.00 97.12 199 ASN A CA 1
ATOM 1670 C C . ASN A 1 199 ? -12.053 1.56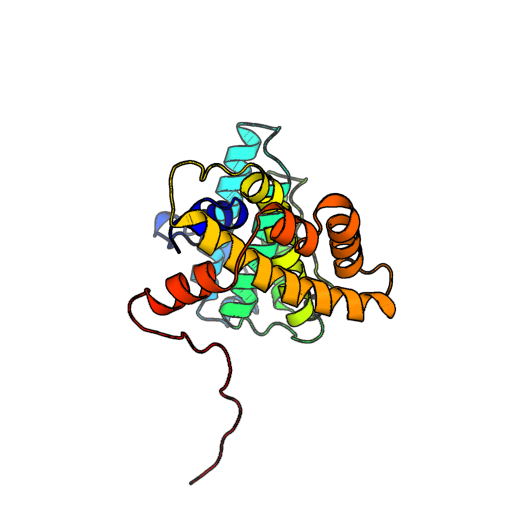3 13.963 1.00 97.12 199 ASN A C 1
ATOM 1672 O O . ASN A 1 199 ? -13.206 1.128 14.078 1.00 97.12 199 ASN A O 1
ATOM 1676 N N . PRO A 1 200 ? -10.979 0.746 13.923 1.00 96.69 200 PRO A N 1
ATOM 1677 C CA . PRO A 1 200 ? -11.093 -0.714 13.895 1.00 96.69 200 PRO A CA 1
ATOM 1678 C C . PRO A 1 200 ? -11.558 -1.327 15.218 1.00 96.69 200 PRO A C 1
ATOM 1680 O O . PRO A 1 200 ? -12.269 -2.328 15.196 1.00 96.69 200 PRO A O 1
ATOM 1683 N N . GLU A 1 201 ? -11.256 -0.714 16.363 1.00 95.88 201 GLU A N 1
ATOM 1684 C CA . GLU A 1 201 ? -11.759 -1.169 17.668 1.00 95.88 201 GLU A CA 1
ATOM 1685 C C . GLU A 1 201 ? -13.275 -0.972 17.773 1.00 95.88 201 GLU A C 1
ATOM 1687 O O . GLU A 1 201 ? -13.994 -1.859 18.236 1.00 95.88 201 GLU A O 1
ATOM 1692 N N . ARG A 1 202 ? -13.787 0.166 17.280 1.00 95.12 202 ARG A N 1
ATOM 1693 C CA . ARG A 1 202 ? -15.237 0.409 17.193 1.00 95.12 202 ARG A CA 1
ATOM 1694 C C . ARG A 1 202 ? -15.910 -0.626 16.298 1.00 95.12 202 ARG A C 1
ATOM 1696 O O . ARG A 1 202 ? -16.900 -1.214 16.712 1.00 95.12 202 ARG A O 1
ATOM 1703 N N . LEU A 1 203 ? -15.344 -0.898 15.119 1.00 93.12 203 LEU A N 1
ATOM 1704 C CA . LEU A 1 203 ? -15.896 -1.901 14.206 1.00 93.12 203 LEU A CA 1
ATOM 1705 C C . LEU A 1 203 ? -15.888 -3.309 14.819 1.00 93.12 203 LEU A C 1
ATOM 1707 O O . LEU A 1 203 ? -16.875 -4.028 14.691 1.00 93.12 203 LEU A O 1
ATOM 1711 N N . LEU A 1 204 ? -14.811 -3.698 15.510 1.00 92.12 204 LEU A N 1
ATOM 1712 C CA . LEU A 1 204 ? -14.723 -4.993 16.191 1.00 92.12 204 LEU A CA 1
ATOM 1713 C C . LEU A 1 204 ? -15.847 -5.166 17.229 1.00 92.12 204 LEU A C 1
ATOM 1715 O O . LEU A 1 204 ? -16.472 -6.229 17.297 1.00 92.12 204 LEU A O 1
ATOM 1719 N N . ASN A 1 205 ? -16.117 -4.110 18.004 1.00 90.50 205 ASN A N 1
ATOM 1720 C CA . ASN A 1 205 ? -17.189 -4.079 18.999 1.00 90.50 205 ASN A CA 1
ATOM 1721 C C . ASN A 1 205 ? -18.578 -4.117 18.348 1.00 90.50 205 ASN A C 1
ATOM 1723 O O . ASN A 1 205 ? -19.417 -4.919 18.760 1.00 90.50 205 ASN A O 1
ATOM 1727 N N . ASP A 1 206 ? -18.804 -3.318 17.300 1.00 88.75 206 ASP A N 1
ATOM 1728 C CA . ASP A 1 206 ? -20.062 -3.295 16.541 1.00 88.75 206 ASP A CA 1
ATOM 1729 C C . ASP A 1 206 ? -20.374 -4.671 15.931 1.00 88.75 206 ASP A C 1
ATOM 1731 O O . ASP A 1 206 ? -21.522 -5.118 15.916 1.00 88.75 206 ASP A O 1
ATOM 1735 N N . MET A 1 207 ? -19.340 -5.381 15.473 1.00 85.56 207 MET A N 1
ATOM 1736 C CA . MET A 1 207 ? -19.462 -6.738 14.943 1.00 85.56 207 MET A CA 1
ATOM 1737 C C . MET A 1 207 ? -19.652 -7.805 16.025 1.00 85.56 207 MET A C 1
ATOM 1739 O O . MET A 1 207 ? -19.934 -8.956 15.680 1.00 85.56 207 MET A O 1
ATOM 1743 N N . GLN A 1 208 ? -19.528 -7.466 17.314 1.00 86.38 208 GLN A N 1
ATOM 1744 C CA . GLN A 1 208 ? -19.614 -8.399 18.445 1.00 86.38 208 GLN A CA 1
ATOM 1745 C C . GLN A 1 208 ? -18.694 -9.612 18.245 1.00 86.38 208 GLN A C 1
ATOM 1747 O O 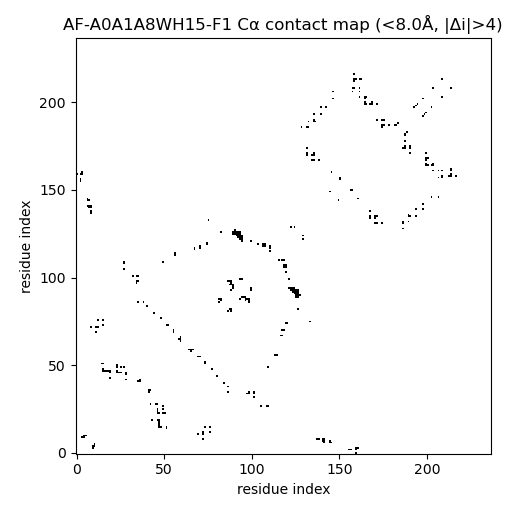. GLN A 1 208 ? -19.129 -10.770 18.279 1.00 86.38 208 GLN A O 1
ATOM 1752 N N . CYS A 1 209 ? -17.433 -9.347 17.918 1.00 83.69 209 CYS A N 1
ATOM 1753 C CA . CYS A 1 209 ? -16.425 -10.380 17.726 1.00 83.69 209 CYS A CA 1
ATOM 1754 C C . CYS A 1 209 ? -16.017 -10.994 19.072 1.00 83.69 209 CYS A C 1
ATOM 1756 O O . CYS A 1 209 ? -15.344 -10.349 19.868 1.00 83.69 209 CYS A O 1
ATOM 1758 N N . THR A 1 210 ? -16.397 -12.247 19.320 1.00 77.06 210 THR A N 1
ATOM 1759 C CA . THR A 1 210 ? -16.006 -13.006 20.519 1.00 77.06 210 THR A CA 1
ATOM 1760 C C . THR A 1 210 ? -14.753 -13.841 20.259 1.00 77.06 210 THR A C 1
ATOM 1762 O O . THR A 1 210 ? -14.602 -14.411 19.175 1.00 77.06 210 THR A O 1
ATOM 1765 N N . ASP A 1 211 ? -13.880 -13.978 21.258 1.00 69.38 211 ASP A N 1
ATOM 1766 C CA . ASP A 1 211 ? -12.633 -14.749 21.141 1.00 69.38 211 ASP A CA 1
ATOM 1767 C C . ASP A 1 211 ? -12.867 -16.231 20.811 1.00 69.38 211 ASP A C 1
ATOM 1769 O O . ASP A 1 211 ? -12.147 -16.803 19.995 1.00 69.38 211 ASP A O 1
ATOM 1773 N N . GLU A 1 212 ? -13.933 -16.828 21.344 1.00 60.03 212 GLU A N 1
ATOM 1774 C CA . GLU A 1 212 ? -14.292 -18.240 21.144 1.00 60.03 212 GLU A CA 1
ATOM 1775 C C . GLU A 1 212 ? -14.541 -18.599 19.666 1.00 60.03 212 GLU A C 1
ATOM 1777 O O . GLU A 1 212 ? -14.115 -19.654 19.194 1.00 60.03 212 GLU A O 1
ATOM 1782 N N . GLY A 1 213 ? -15.164 -17.694 18.903 1.00 58.75 213 GLY A N 1
ATOM 1783 C CA . GLY A 1 213 ? -15.449 -17.896 17.478 1.00 58.75 213 GLY A CA 1
ATOM 1784 C C . GLY A 1 213 ? -14.219 -17.748 16.579 1.00 58.75 213 GLY A C 1
ATOM 1785 O O . GLY A 1 213 ? -14.165 -18.347 15.508 1.00 58.75 213 GLY A O 1
ATOM 1786 N N . VAL A 1 214 ? -13.214 -16.981 17.016 1.00 59.75 214 VAL A N 1
ATOM 1787 C CA . VAL A 1 214 ? -11.948 -16.797 16.287 1.00 59.75 214 VAL A CA 1
ATOM 1788 C C . VAL A 1 214 ? -10.999 -17.963 16.565 1.00 59.75 214 VAL A C 1
ATOM 1790 O O . VAL A 1 214 ? -10.431 -18.525 15.629 1.00 59.75 214 VAL A O 1
ATOM 1793 N N . SER A 1 215 ? -10.882 -18.380 17.828 1.00 57.44 215 SER A N 1
ATOM 1794 C CA . SER A 1 215 ? -10.035 -19.506 18.244 1.00 57.44 215 SER A CA 1
ATOM 1795 C C . SER A 1 215 ? -10.519 -20.845 17.678 1.00 57.44 215 SER A C 1
ATOM 1797 O O . SER A 1 215 ? -9.701 -21.650 17.238 1.00 57.44 215 SER A O 1
ATOM 1799 N N . GLY A 1 216 ? -11.838 -21.071 17.608 1.00 53.12 216 GLY A N 1
ATOM 1800 C CA . GLY A 1 216 ? -12.407 -22.272 16.985 1.00 53.12 216 GLY A CA 1
ATOM 1801 C C . GLY A 1 216 ? -12.153 -22.367 15.474 1.00 53.12 216 GLY A C 1
ATOM 1802 O O . GLY A 1 216 ? -11.979 -23.464 14.951 1.00 53.12 216 GLY A O 1
ATOM 1803 N N . PHE A 1 217 ? -12.071 -21.228 14.776 1.00 51.38 217 PHE A N 1
ATOM 1804 C CA . PHE A 1 217 ? -11.732 -21.181 13.349 1.00 51.38 217 PHE A CA 1
ATOM 1805 C C . PHE A 1 217 ? -10.227 -21.374 13.111 1.00 51.38 217 PHE A C 1
ATOM 1807 O O . PHE A 1 217 ? -9.838 -22.128 12.221 1.00 51.38 217 PHE A O 1
ATOM 1814 N N . ALA A 1 218 ? -9.376 -20.749 13.933 1.00 53.94 218 ALA A N 1
ATOM 1815 C CA . ALA A 1 218 ? -7.923 -20.915 13.863 1.00 53.94 218 ALA A CA 1
ATOM 1816 C C . ALA A 1 218 ? -7.485 -22.369 14.122 1.00 53.94 218 ALA A C 1
ATOM 1818 O O . ALA A 1 218 ? -6.571 -22.860 13.468 1.00 53.94 218 ALA A O 1
ATOM 1819 N N . ALA A 1 219 ? -8.177 -23.079 15.018 1.00 47.75 219 ALA A N 1
ATOM 1820 C CA . ALA A 1 219 ? -7.910 -24.485 15.325 1.00 47.75 219 ALA A CA 1
ATOM 1821 C C . ALA A 1 219 ? -8.502 -25.487 14.305 1.00 47.75 219 ALA A C 1
ATOM 1823 O O . ALA A 1 219 ? -8.196 -26.675 14.376 1.00 47.75 219 ALA A O 1
ATOM 1824 N N . GLY A 1 220 ? -9.365 -25.038 13.383 1.00 40.69 220 GLY A N 1
ATOM 1825 C CA . GLY A 1 220 ? -10.102 -25.894 12.440 1.00 40.69 220 GLY A CA 1
ATOM 1826 C C . GLY A 1 220 ? -9.557 -25.932 11.005 1.00 40.69 220 GLY A C 1
ATOM 1827 O O . GLY A 1 220 ? -10.112 -26.645 10.169 1.00 40.69 220 GLY A O 1
ATOM 1828 N N . GLY A 1 221 ? -8.504 -25.171 10.691 1.00 33.72 221 GLY A N 1
ATOM 1829 C CA . GLY A 1 221 ? -7.837 -25.207 9.385 1.00 33.72 221 GLY A CA 1
ATOM 1830 C C . GLY A 1 221 ? -6.815 -26.351 9.295 1.00 33.72 221 GLY A C 1
ATOM 1831 O O . GLY A 1 221 ? -6.129 -26.622 10.280 1.00 33.72 221 GLY A O 1
ATOM 1832 N N . PRO A 1 222 ? -6.675 -27.042 8.148 1.00 37.72 222 PRO A N 1
ATOM 1833 C CA . PRO A 1 222 ? -5.665 -28.080 8.003 1.00 37.72 222 PRO A CA 1
ATOM 1834 C C . PRO A 1 222 ? -4.267 -27.445 7.982 1.00 37.72 222 PRO A C 1
ATOM 1836 O O . PRO A 1 222 ? -3.891 -26.822 7.000 1.00 37.72 222 PRO A O 1
ATOM 1839 N N . ASN A 1 223 ? -3.538 -27.637 9.085 1.00 37.91 223 ASN A N 1
ATOM 1840 C CA . ASN A 1 223 ? -2.085 -27.559 9.268 1.00 37.91 223 ASN A CA 1
ATOM 1841 C C . ASN A 1 223 ? -1.315 -26.412 8.589 1.00 37.91 223 ASN A C 1
ATOM 1843 O O . ASN A 1 223 ? -1.037 -26.455 7.393 1.00 37.91 223 ASN A O 1
ATOM 1847 N N . GLY A 1 224 ? -0.762 -25.533 9.429 1.00 30.98 224 GLY A N 1
ATOM 1848 C CA . GLY A 1 224 ? 0.542 -24.923 9.175 1.00 30.98 224 GLY A CA 1
ATOM 1849 C C . GLY A 1 224 ? 0.585 -23.432 9.457 1.00 30.98 224 GLY A C 1
ATOM 1850 O O . GLY A 1 224 ? 0.255 -22.630 8.590 1.00 30.98 224 GLY A O 1
ATOM 1851 N N . GLU A 1 225 ? 1.064 -23.068 10.646 1.00 34.56 225 GLU A N 1
ATOM 1852 C CA . GLU A 1 225 ? 1.811 -21.827 10.839 1.00 34.56 225 GLU A CA 1
ATOM 1853 C C . GLU A 1 225 ? 2.841 -21.690 9.708 1.00 34.56 225 GLU A C 1
ATOM 1855 O O . GLU A 1 225 ? 3.854 -22.386 9.678 1.00 34.56 225 GLU A O 1
ATOM 1860 N N . ALA A 1 226 ? 2.571 -20.802 8.751 1.00 29.25 226 ALA A N 1
ATOM 1861 C CA . ALA A 1 226 ? 3.629 -20.196 7.964 1.00 29.25 226 ALA A CA 1
ATOM 1862 C C . ALA A 1 226 ? 4.283 -19.152 8.870 1.00 29.25 226 ALA A C 1
ATOM 1864 O O . ALA A 1 226 ? 3.848 -18.003 8.959 1.00 29.25 226 ALA A O 1
ATOM 1865 N N . ASP A 1 227 ? 5.273 -19.639 9.605 1.00 29.31 227 ASP A N 1
ATOM 1866 C CA . ASP A 1 227 ? 6.216 -18.896 10.419 1.00 29.31 227 ASP A CA 1
ATOM 1867 C C . ASP A 1 227 ? 6.854 -17.776 9.574 1.00 29.31 227 ASP A C 1
ATOM 1869 O O . ASP A 1 227 ? 7.689 -18.009 8.698 1.00 29.31 227 ASP A O 1
ATOM 1873 N N . LEU A 1 228 ? 6.390 -16.543 9.775 1.00 34.91 228 LEU A N 1
ATOM 1874 C CA . LEU A 1 228 ? 6.979 -15.331 9.212 1.00 34.91 228 LEU A CA 1
ATOM 1875 C C . LEU A 1 228 ? 7.756 -14.638 10.329 1.00 34.91 228 LEU A C 1
ATOM 1877 O O . LEU A 1 228 ? 7.290 -13.661 10.911 1.00 34.91 228 LEU A O 1
ATOM 1881 N N . GLY A 1 229 ? 8.951 -15.152 10.621 1.00 28.25 229 GLY A N 1
ATOM 1882 C CA . GLY A 1 229 ? 9.922 -14.435 11.441 1.00 28.25 229 GLY A CA 1
ATOM 1883 C C . GLY A 1 229 ? 10.946 -15.308 12.152 1.00 28.25 229 GLY A C 1
ATOM 1884 O O . GLY A 1 229 ? 10.809 -15.554 13.340 1.00 28.25 229 GLY A O 1
ATOM 1885 N N . SER A 1 230 ? 12.025 -15.691 11.466 1.00 28.86 230 SER A N 1
ATOM 1886 C CA . SER A 1 230 ? 13.407 -15.576 11.976 1.00 28.86 230 SER A CA 1
ATOM 1887 C C . SER A 1 230 ? 14.377 -16.381 11.109 1.00 28.86 230 SER A C 1
ATOM 1889 O O . SER A 1 230 ? 14.308 -17.599 11.006 1.00 28.86 230 SER A O 1
ATOM 1891 N N . SER A 1 231 ? 15.326 -15.695 10.479 1.00 26.91 231 SER A N 1
ATOM 1892 C CA . SER A 1 231 ? 16.629 -16.275 10.128 1.00 26.91 231 SER A CA 1
ATOM 1893 C C . SER A 1 231 ? 17.636 -15.140 9.980 1.00 26.91 231 SER A C 1
ATOM 1895 O O . SER A 1 231 ? 18.120 -14.814 8.901 1.00 26.91 231 SER A O 1
ATOM 1897 N N . LEU A 1 232 ? 17.911 -14.507 11.117 1.00 31.02 232 LEU A N 1
ATOM 1898 C CA . LEU A 1 232 ? 19.217 -13.952 11.430 1.00 31.02 232 LEU A CA 1
ATOM 1899 C C . LEU A 1 232 ? 19.653 -14.650 12.711 1.00 31.02 232 LEU A C 1
ATOM 1901 O O . LEU A 1 232 ? 19.136 -14.338 13.772 1.00 31.02 232 LEU A O 1
ATOM 1905 N N . GLU A 1 233 ? 20.534 -15.633 12.573 1.00 29.83 233 GLU A N 1
ATOM 1906 C CA . GLU A 1 233 ? 21.722 -15.818 13.406 1.00 29.83 233 GLU A CA 1
ATOM 1907 C C . GLU A 1 233 ? 22.511 -16.999 12.832 1.00 29.83 233 GLU A C 1
ATOM 1909 O O . GLU A 1 233 ? 22.027 -18.125 12.733 1.00 29.83 233 GLU A O 1
ATOM 1914 N N . GLY A 1 234 ? 23.724 -16.708 12.364 1.00 27.89 234 GLY A N 1
ATOM 1915 C CA . GLY A 1 234 ? 24.689 -17.743 12.023 1.00 27.89 234 GLY A CA 1
ATOM 1916 C C . GLY A 1 234 ? 25.295 -18.362 13.278 1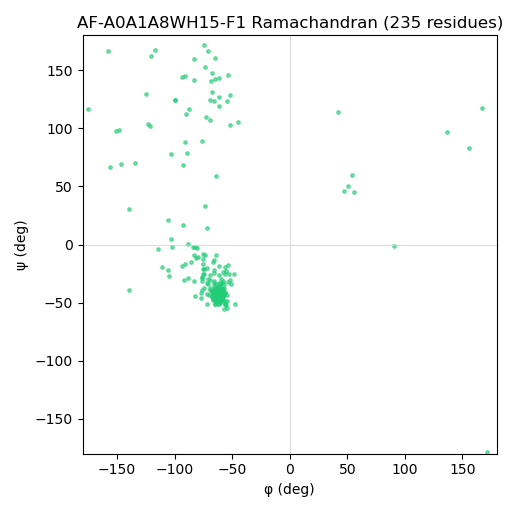.00 27.89 234 GLY A C 1
ATOM 1917 O O . GLY A 1 234 ? 25.122 -17.845 14.380 1.00 27.89 234 GLY A O 1
ATOM 1918 N N . SER A 1 235 ? 26.064 -19.434 13.090 1.00 25.03 235 SER A N 1
ATOM 1919 C CA . SER A 1 235 ? 27.455 -19.630 13.552 1.00 25.03 235 SER A CA 1
ATOM 1920 C C . SER A 1 235 ? 27.846 -21.111 13.275 1.00 25.03 235 SER A C 1
ATOM 1922 O O . SER A 1 235 ? 27.085 -21.814 12.613 1.00 25.03 235 SER A O 1
ATOM 1924 N N . PRO A 1 236 ? 29.049 -21.599 13.619 1.00 35.72 236 PRO A N 1
ATOM 1925 C CA . PRO A 1 236 ? 30.084 -21.947 12.649 1.00 35.72 236 PRO A CA 1
ATOM 1926 C C . PRO A 1 236 ? 30.431 -23.448 12.675 1.00 35.72 236 PRO A C 1
ATOM 1928 O O . PRO A 1 236 ? 30.105 -24.154 13.629 1.00 35.72 236 PRO A O 1
ATOM 1931 N N . SER A 1 237 ? 31.170 -23.922 11.670 1.00 34.31 237 SER A N 1
ATOM 1932 C CA . SER A 1 237 ? 32.239 -24.938 11.771 1.00 34.31 237 SER A CA 1
ATOM 1933 C C . SER A 1 237 ? 32.984 -25.025 10.447 1.00 34.31 237 SER A C 1
ATOM 1935 O O . SER A 1 237 ? 32.296 -25.042 9.403 1.00 34.31 237 SER A O 1
#

Mean predicted aligned error: 9.71 Å

Sequence (237 aa):
ELELISLDSFFEYSKFDIPETPSDRSGHCDSELSELYTNDNFQSFCYKFTRNFTNIIIKWVRNSKYSSDNCEYLNYWTYSELIKNHFNVDKDDLSKSKIISDMTKLWNNYNEDYYKDCKFKTFNMSTEHFQYMKQLYDYSKDYSRIKANHCLDNLQCKPCYCMHIKKVIGVFNLVKEECQSNEGNELCTLYSSIAENKNPERLLNDMQCTDEGVSGFAAGGPNGEADLGSSLEGSPS

InterPro domains:
  IPR008780 Plasmodium vivax Vir [PF05795] (13-212)

pLDDT: mean 80.24, std 18.77, range [25.03, 97.94]

Foldseek 3Di:
DVLCCPFPLNVLLVLLPPFADPVLQDCLLVDPLPLLVVQPCSRRNLSSLLVLVVVLQVVCVVPVVSDLVSLVSSLLSSLVCCVVSPSVADQAFRLPRSVLVSVQVSCCVSCVPTPVSNHRDGGGGGPVLSVLLSLLVSCVRRQVVLQVCPCPPPLLNLLVSLVSLVVNVVSLVVLVVVCVVPPDDPSNVSSVVCVPPPPSVVSSVVSVDDPVSNVVNVVPDPDDDPDDDDDPDDDDD

Solvent-accessible surface area (backbone atoms only — not comparable to full-atom values): 14092 Å² total; per-residue (Å²): 115,79,66,56,52,72,33,56,47,47,46,54,52,55,66,52,66,49,79,76,54,89,84,36,68,49,76,80,72,73,52,94,47,85,66,54,74,75,40,90,57,35,66,63,50,43,25,29,48,55,45,46,51,49,54,51,49,55,49,29,77,76,33,84,78,55,59,70,62,61,42,52,51,48,47,56,50,51,54,52,50,40,61,75,68,63,56,71,63,36,58,72,34,34,63,74,12,65,58,52,56,49,47,47,51,55,48,46,74,63,26,78,81,76,43,86,83,58,65,84,74,82,54,85,36,24,53,64,56,48,54,46,41,48,54,54,50,38,48,65,64,23,42,64,61,65,71,67,52,88,46,88,87,42,88,70,39,59,37,53,51,43,52,50,41,53,55,47,40,55,49,53,52,55,50,53,60,54,37,74,80,49,75,79,42,73,60,39,48,53,48,49,56,33,60,75,77,58,36,48,67,58,50,43,57,77,67,64,63,54,69,69,56,36,54,55,52,68,73,66,57,88,80,74,87,79,81,85,82,86,89,87,79,89,84,89,134

Radius of gyration: 19.7 Å; Cα contacts (8 Å, |Δi|>4): 196; chains: 1; bounding box: 58×44×46 Å

Organism: NCBI:txid864141

Secondary structure (DSSP, 8-state):
-TTGGGSHHHHHHHHHSSPP-GGG--GGGGS--TTGGGSTTHHHHHHHHHHHHHHHHHHHHH-TT--THHHHHHHHHHHHHHHHTT----SS-GGG-HHHHHHHHHHHHHHTTT-TT-PPPP--S-HHHHHHHHHHHHHHHHHHHHHHTTTTT-TTHHHHHHHHHHHHHHHHHHHHHHTTTSTTSHHHHHHHHHHHH--HHHHHHHTT--HHHHHHHHTTSSS--------------